Protein AF-A0A3Q8AU60-F1 (afdb_monomer)

Secondary structure (DSSP, 8-state):
-HHHHHHHHHHHHHHHHHHHHHHHHHHTS-HHHHHHHHHHHHHHHHHHHHHHHH-HHHHHS--SS-SS--S-TTS--TTSSSHHHHHHHHHHHHHHHHHHTT--HHHHHHHHHHHHHHTT-HHHHHHHHHHHHHHHHHHS-HHHHHHHHHHHHHHHHHHIIIIIHHHHHHHHHH--HHHHHHHHHHHHHHHHHH-TT--TTTSSHHHHHTTT--

Radius of gyration: 20.46 Å; Cα contacts (8 Å, |Δi|>4): 135; chains: 1; bounding box: 46×47×52 Å

Foldseek 3Di:
DVVVLVVQLVVVVVVVVVVVVVVVVVVPDDPVVVLVVLVVLLVLLVVQQVCCVPPLCQVQPPDPLHNHHHPDSVARQGSHPDLLVSLQSNLVSLVSVCVSVVPDPVVSLVVNLVVSVVRVNPNSNVVVVVVVLVVCLVVDDPVSVVVSVVVVVVVVVCCCPPPVVVVVVVCVVPVDPVVVVVLCVVQVVVQCVVPVVGPHSRSCVCSNVVVVVD

Sequence (214 aa):
DPIFILDRGSRYFLLYVFYFLALYYSLRQNIKDIRAGAALIIIVVIFSVLLNYLDPAIINNKSIIQYNDFISPERLRGFSLEASVFGYQIVCSILLLAVLLNWSTFFLVTVTIVIAILTTSKGAALSFLVCICFYFSLKGKLMFRVLLSLCSIVISYIIFKYYFLDALASDIDTYSSVATRGTMFIVGLKIFLFNPLGVGFFGYLPSIYDFTSG

Mean predicted aligned error: 12.69 Å

Organism: Klebsiella pneumoniae (NCBI:txid573)

Solvent-accessible surface area (backbone atoms only — not comparable to full-atom values): 11921 Å² total; per-residue (Å²): 109,73,68,60,43,50,56,54,19,51,54,50,44,58,62,52,50,57,55,52,51,54,51,57,52,56,74,71,49,52,73,67,56,52,52,50,50,52,51,52,52,36,51,54,52,52,50,29,52,49,42,48,72,76,44,43,63,72,56,34,31,61,39,100,88,26,92,58,65,53,95,58,76,90,52,55,24,45,90,45,97,39,34,54,60,30,33,41,52,51,50,53,34,52,54,50,49,33,64,76,68,66,53,52,71,69,59,49,52,52,55,47,51,55,50,31,57,75,37,69,20,66,64,35,40,50,54,49,52,53,50,52,53,50,54,51,39,73,75,41,57,71,68,54,36,53,50,52,52,53,50,49,52,53,50,48,49,50,46,42,64,73,50,45,48,58,49,53,59,53,32,78,77,62,76,46,77,62,56,60,55,49,51,51,49,53,52,49,51,52,44,45,72,79,34,76,88,58,60,73,64,45,61,59,49,60,70,58,49,64,69,68,78,110

Structure (mmCIF, N/CA/C/O backbone):
data_AF-A0A3Q8AU60-F1
#
_entry.id   AF-A0A3Q8AU60-F1
#
loop_
_atom_site.group_PDB
_atom_site.id
_atom_site.type_symbol
_atom_site.label_atom_id
_atom_site.label_alt_id
_atom_site.label_comp_id
_atom_site.label_asym_id
_atom_site.label_entity_id
_atom_site.label_seq_id
_atom_site.pdbx_PDB_ins_code
_atom_site.Cartn_x
_atom_site.Cartn_y
_atom_site.Cartn_z
_atom_site.occupancy
_atom_site.B_iso_or_equiv
_atom_site.auth_seq_id
_atom_site.auth_comp_id
_atom_site.auth_asym_id
_atom_site.auth_atom_id
_atom_site.pdbx_PDB_model_num
ATOM 1 N N . ASP A 1 1 ? -4.857 10.604 -31.506 1.00 72.31 1 ASP A N 1
ATOM 2 C CA . ASP A 1 1 ? -6.011 10.080 -32.264 1.00 72.31 1 ASP A CA 1
ATOM 3 C C . ASP A 1 1 ? -7.208 9.826 -31.339 1.00 72.31 1 ASP A C 1
ATOM 5 O O . ASP A 1 1 ? -7.054 9.065 -30.384 1.00 72.31 1 ASP A O 1
ATOM 9 N N . PRO A 1 2 ? -8.381 10.455 -31.541 1.00 74.00 2 PRO A N 1
ATOM 10 C CA . PRO A 1 2 ? -9.533 10.324 -30.636 1.00 74.00 2 PRO A CA 1
ATOM 11 C C . PRO A 1 2 ? -10.107 8.899 -30.569 1.00 74.00 2 PRO A C 1
ATOM 13 O O . PRO A 1 2 ? -10.536 8.465 -29.502 1.00 74.00 2 PRO A O 1
ATOM 16 N N . ILE A 1 3 ? -10.046 8.140 -31.669 1.00 80.44 3 ILE A N 1
ATOM 17 C CA . ILE A 1 3 ? -10.496 6.736 -31.724 1.00 80.44 3 ILE A CA 1
ATOM 18 C C . ILE A 1 3 ? -9.608 5.841 -30.846 1.00 80.44 3 ILE A C 1
ATOM 20 O O . ILE A 1 3 ? -10.109 5.007 -30.095 1.00 80.44 3 ILE A O 1
ATOM 24 N N . PHE A 1 4 ? -8.291 6.062 -30.877 1.00 77.81 4 PHE A N 1
ATOM 25 C CA . PHE A 1 4 ? -7.328 5.339 -30.043 1.00 77.81 4 PHE A CA 1
ATOM 26 C C . PHE A 1 4 ? -7.552 5.592 -28.545 1.00 77.81 4 PHE A C 1
ATOM 28 O O . PHE A 1 4 ? -7.540 4.658 -27.741 1.00 77.81 4 PHE A O 1
ATOM 35 N N . ILE A 1 5 ? -7.798 6.851 -28.167 1.00 75.44 5 ILE A N 1
ATOM 36 C CA . ILE A 1 5 ? -8.061 7.232 -26.772 1.00 75.44 5 ILE A CA 1
ATOM 37 C C . ILE A 1 5 ? -9.358 6.579 -26.277 1.00 75.44 5 ILE A C 1
ATOM 39 O O . ILE A 1 5 ? -9.394 6.060 -25.161 1.00 75.44 5 ILE A O 1
ATOM 43 N N . LEU A 1 6 ? -10.403 6.555 -27.112 1.00 79.62 6 LEU A N 1
ATOM 44 C CA . LEU A 1 6 ? -11.687 5.940 -26.779 1.00 79.62 6 LEU A CA 1
ATOM 45 C C . LEU A 1 6 ? -11.572 4.414 -26.589 1.00 79.62 6 LEU A C 1
ATOM 47 O O . LEU A 1 6 ? -12.070 3.880 -25.595 1.00 79.62 6 LEU A O 1
ATOM 51 N N . ASP A 1 7 ? -10.879 3.709 -27.489 1.00 80.75 7 ASP A N 1
ATOM 52 C CA . ASP A 1 7 ? -10.653 2.259 -27.371 1.00 80.75 7 ASP A CA 1
ATOM 53 C C . ASP A 1 7 ? -9.852 1.913 -26.105 1.00 80.75 7 ASP A C 1
ATOM 55 O O . ASP A 1 7 ? -10.264 1.075 -25.303 1.00 80.75 7 ASP A O 1
ATOM 59 N N . ARG A 1 8 ? -8.734 2.601 -25.851 1.00 77.31 8 ARG A N 1
ATOM 60 C CA . ARG A 1 8 ? -7.910 2.307 -24.671 1.00 77.31 8 ARG A CA 1
ATOM 61 C C . ARG A 1 8 ? -8.597 2.686 -23.363 1.00 77.31 8 ARG A C 1
ATOM 63 O O . ARG A 1 8 ? -8.578 1.898 -22.418 1.00 77.31 8 ARG A O 1
ATOM 70 N N . GLY A 1 9 ? -9.229 3.855 -23.299 1.00 76.69 9 GLY A N 1
ATOM 71 C CA . GLY A 1 9 ? -9.885 4.308 -22.077 1.00 76.69 9 GLY A CA 1
ATOM 72 C C . GLY A 1 9 ? -11.130 3.487 -21.735 1.00 76.69 9 GLY A C 1
ATOM 73 O O . GLY A 1 9 ? -11.369 3.226 -20.558 1.00 76.69 9 GLY A O 1
ATOM 74 N N . SER A 1 10 ? -11.868 2.984 -22.734 1.00 80.81 10 SER A N 1
ATOM 75 C CA . SER A 1 10 ? -13.002 2.076 -22.499 1.00 80.81 10 SER A CA 1
ATOM 76 C C . SER A 1 10 ? -12.558 0.712 -21.962 1.00 80.81 10 SER A C 1
ATOM 78 O O . SER A 1 10 ? -13.182 0.193 -21.036 1.00 80.81 10 SER A O 1
ATOM 80 N N . ARG A 1 11 ? -11.431 0.165 -22.441 1.00 80.44 11 ARG A N 1
ATOM 81 C CA . ARG A 1 11 ? -10.828 -1.056 -21.873 1.00 80.44 11 ARG A CA 1
ATOM 82 C C . ARG A 1 11 ? -10.395 -0.859 -20.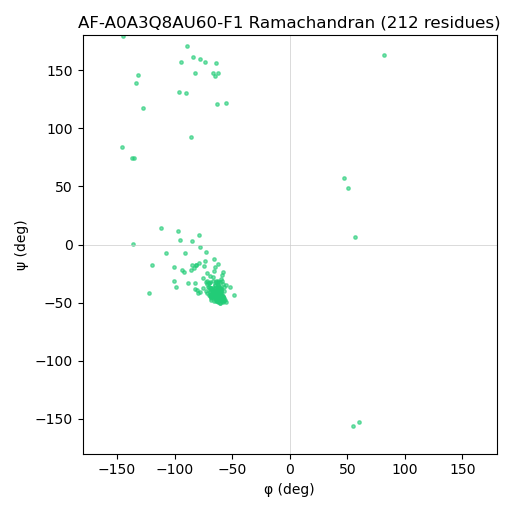420 1.00 80.44 11 ARG A C 1
ATOM 84 O O . ARG A 1 11 ? -10.676 -1.716 -19.585 1.00 80.44 11 ARG A O 1
ATOM 91 N N . TYR A 1 12 ? -9.757 0.268 -20.097 1.00 76.12 12 TYR A N 1
ATOM 92 C CA . TYR A 1 12 ? -9.392 0.575 -18.710 1.00 76.12 12 TYR A CA 1
ATOM 93 C C . TYR A 1 12 ? -10.616 0.773 -17.818 1.00 76.12 12 TYR A C 1
ATOM 95 O O . TYR A 1 12 ? -10.638 0.250 -16.707 1.00 76.12 12 TYR A O 1
ATOM 103 N N . PHE A 1 13 ? -11.648 1.460 -18.310 1.00 78.50 13 PHE A N 1
ATOM 104 C CA . PHE A 1 13 ? -12.913 1.600 -17.597 1.00 78.50 13 PHE A CA 1
ATOM 105 C C . PHE A 1 13 ? -13.542 0.234 -17.303 1.00 78.50 13 PHE A C 1
ATOM 107 O O . PHE A 1 13 ? -13.883 -0.033 -16.155 1.00 78.50 13 PHE A O 1
ATOM 114 N N . LEU A 1 14 ? -13.627 -0.659 -18.295 1.00 81.12 14 LEU A N 1
ATOM 115 C CA . LEU A 1 14 ? -14.156 -2.015 -18.114 1.00 81.12 14 LEU A CA 1
ATOM 116 C C . LEU A 1 14 ? -13.382 -2.799 -17.050 1.00 81.12 14 LEU A C 1
ATOM 118 O O . LEU A 1 14 ? -13.997 -3.410 -16.179 1.00 81.12 14 LEU A O 1
ATOM 122 N N . LEU A 1 15 ? -12.047 -2.735 -17.067 1.00 77.50 15 LEU A N 1
ATOM 123 C CA . LEU A 1 15 ? -11.216 -3.346 -16.025 1.00 77.50 15 LEU A CA 1
ATOM 124 C C . LEU A 1 15 ? -11.499 -2.743 -14.642 1.00 77.50 15 LEU A C 1
ATOM 126 O O . LEU A 1 15 ? -11.550 -3.469 -13.650 1.00 77.50 15 LEU A O 1
ATOM 130 N N . TYR A 1 16 ? -11.733 -1.431 -14.571 1.00 72.94 16 TYR A N 1
ATOM 131 C CA . TYR A 1 16 ? -12.043 -0.749 -13.318 1.00 72.94 16 TYR A CA 1
ATOM 132 C C . TYR A 1 16 ? -13.451 -1.036 -12.780 1.00 72.94 16 TYR A C 1
ATOM 134 O O . TYR A 1 16 ? -13.639 -1.100 -11.564 1.00 72.94 16 TYR A O 1
ATOM 142 N N . VAL A 1 17 ? -14.435 -1.265 -13.655 1.00 79.06 17 VAL A N 1
ATOM 143 C CA . VAL A 1 17 ? -15.813 -1.627 -13.277 1.00 79.06 17 VAL A CA 1
ATOM 144 C C . VAL A 1 17 ? -15.851 -2.901 -12.429 1.00 79.06 17 VAL A C 1
ATOM 146 O O . VAL A 1 17 ? -16.635 -2.980 -11.482 1.00 79.06 17 VAL A O 1
ATOM 149 N N . PHE A 1 18 ? -14.955 -3.861 -12.673 1.00 75.88 18 PHE A N 1
ATOM 150 C CA . PHE A 1 18 ? -14.867 -5.068 -11.846 1.00 75.88 18 PHE A CA 1
ATOM 151 C C . PHE A 1 18 ? -14.507 -4.776 -10.381 1.00 75.88 18 PHE A C 1
ATOM 153 O O . PHE A 1 18 ? -15.006 -5.460 -9.486 1.00 75.88 18 PHE A O 1
ATOM 160 N N . TYR A 1 19 ? -13.731 -3.724 -10.096 1.00 76.00 19 TYR A N 1
ATOM 161 C CA . TYR A 1 19 ? -13.461 -3.315 -8.712 1.00 76.00 19 TYR A CA 1
ATOM 162 C C . TYR A 1 19 ? -14.701 -2.725 -8.029 1.00 76.00 19 TYR A C 1
ATOM 164 O O . TYR A 1 19 ? -14.912 -2.949 -6.835 1.00 76.00 19 TYR A O 1
ATOM 172 N N . PHE A 1 20 ? -15.571 -2.031 -8.772 1.00 76.38 20 PHE A N 1
ATOM 173 C CA . PHE A 1 20 ? -16.848 -1.554 -8.230 1.00 76.38 20 PHE A CA 1
ATOM 174 C C . PHE A 1 20 ? -17.792 -2.705 -7.879 1.00 76.38 20 PHE A C 1
ATOM 176 O O . PHE A 1 20 ? -18.534 -2.601 -6.904 1.00 76.38 20 PHE A O 1
ATOM 183 N N . LEU A 1 21 ? -17.728 -3.824 -8.606 1.00 78.69 21 LEU A N 1
ATOM 184 C CA . LEU A 1 21 ? -18.497 -5.023 -8.276 1.00 78.69 21 LEU A CA 1
ATOM 185 C C . LEU A 1 21 ? -18.053 -5.629 -6.935 1.00 78.69 21 LEU A C 1
ATOM 187 O O . LEU A 1 21 ? -18.898 -6.002 -6.121 1.00 78.69 21 LEU A O 1
ATOM 191 N N . ALA A 1 22 ? -16.745 -5.652 -6.663 1.00 75.81 22 ALA A N 1
ATOM 192 C CA . ALA A 1 22 ? -16.213 -6.083 -5.369 1.00 75.81 22 ALA A CA 1
ATOM 193 C C . ALA A 1 22 ? -16.659 -5.160 -4.218 1.00 75.81 22 ALA A C 1
ATOM 195 O O . ALA A 1 22 ? -17.045 -5.644 -3.150 1.00 75.81 22 ALA A O 1
ATOM 196 N N . LEU A 1 23 ? -16.672 -3.839 -4.439 1.00 77.50 23 LEU A N 1
ATOM 197 C CA . LEU A 1 23 ? -17.205 -2.868 -3.473 1.00 77.50 23 LEU A CA 1
ATOM 198 C C . LEU A 1 23 ? -18.703 -3.070 -3.228 1.00 77.50 23 LEU A C 1
ATOM 200 O O . LEU A 1 23 ? -19.137 -3.148 -2.081 1.00 77.50 23 LEU A O 1
ATOM 204 N N . TYR A 1 24 ? -19.489 -3.205 -4.295 1.00 81.75 24 TYR A N 1
ATOM 205 C CA . TYR A 1 24 ? -20.927 -3.438 -4.214 1.00 81.75 24 TYR A CA 1
ATOM 206 C C . TYR A 1 24 ? -21.264 -4.723 -3.455 1.00 81.75 24 TYR A C 1
ATOM 208 O O . TYR A 1 24 ? -22.148 -4.728 -2.597 1.00 81.75 24 TYR A O 1
ATOM 216 N N . TYR A 1 25 ? -20.534 -5.805 -3.736 1.00 81.50 25 TYR A N 1
ATOM 217 C CA . TYR A 1 25 ? -20.697 -7.064 -3.022 1.00 81.50 25 TYR A CA 1
ATOM 218 C C . TYR A 1 25 ? -20.351 -6.900 -1.540 1.00 81.50 25 TYR A C 1
ATOM 220 O O . TYR A 1 25 ? -21.126 -7.326 -0.690 1.00 81.50 25 TYR A O 1
ATOM 228 N N . SER A 1 26 ? -19.253 -6.203 -1.229 1.00 77.50 26 SER A N 1
ATOM 229 C CA . SER A 1 26 ? -18.816 -5.936 0.149 1.00 77.50 26 SER A CA 1
ATOM 230 C C . SER A 1 26 ? -19.832 -5.113 0.950 1.00 77.50 26 SER A C 1
ATOM 232 O O . SER A 1 26 ? -20.025 -5.380 2.131 1.00 77.50 26 SER A O 1
ATOM 234 N N . LEU A 1 27 ? -20.531 -4.161 0.317 1.00 82.00 27 LEU A N 1
ATOM 235 C CA . LEU A 1 27 ? -21.597 -3.370 0.954 1.00 82.00 27 LEU A CA 1
ATOM 236 C C . LEU A 1 27 ? -22.827 -4.204 1.345 1.00 82.00 27 LEU A C 1
ATOM 238 O O . LEU A 1 27 ? -23.588 -3.795 2.217 1.00 82.00 27 LEU A O 1
ATOM 242 N N . ARG A 1 28 ? -23.035 -5.356 0.700 1.00 85.38 28 ARG A N 1
ATOM 243 C CA . ARG A 1 28 ? -24.145 -6.277 0.991 1.00 85.38 28 ARG A CA 1
ATOM 244 C C . ARG A 1 28 ? -23.793 -7.347 2.025 1.00 85.38 28 ARG A C 1
ATOM 246 O O . ARG A 1 28 ? -24.676 -8.102 2.422 1.00 85.38 28 ARG A O 1
ATOM 253 N N . GLN A 1 29 ? -22.528 -7.439 2.433 1.00 83.62 29 GLN A N 1
ATOM 254 C CA . GLN A 1 29 ? -22.069 -8.449 3.383 1.00 83.62 29 GLN A CA 1
ATOM 255 C C . GLN A 1 29 ? -22.345 -8.038 4.827 1.00 83.62 29 GLN A C 1
ATOM 257 O O . GLN A 1 29 ? -22.257 -6.865 5.193 1.00 83.62 29 GLN A O 1
ATOM 262 N N . ASN A 1 30 ? -22.612 -9.027 5.681 1.00 87.31 30 ASN A N 1
ATOM 263 C CA . ASN A 1 30 ? -22.695 -8.773 7.111 1.00 87.31 30 ASN A CA 1
ATOM 264 C C . ASN A 1 30 ? -21.297 -8.538 7.690 1.00 87.31 30 ASN A C 1
ATOM 266 O O . ASN A 1 30 ? -20.293 -9.054 7.201 1.00 87.31 30 ASN A O 1
ATOM 270 N N . ILE A 1 31 ? -21.231 -7.846 8.828 1.00 82.25 31 ILE A N 1
ATOM 271 C CA . ILE A 1 31 ? -19.970 -7.590 9.545 1.00 82.25 31 ILE A CA 1
ATOM 272 C C . ILE A 1 31 ? -19.224 -8.898 9.861 1.00 82.25 31 ILE A C 1
ATOM 274 O O . ILE A 1 31 ? -17.996 -8.925 9.827 1.00 82.25 31 ILE A O 1
ATOM 278 N N . LYS A 1 32 ? -19.943 -9.992 10.147 1.00 86.38 32 LYS A N 1
ATOM 279 C CA . LYS A 1 32 ? -19.341 -11.314 10.389 1.00 86.38 32 LYS A CA 1
ATOM 280 C C . LYS A 1 32 ? -18.608 -11.843 9.151 1.00 86.38 32 LYS A C 1
ATOM 282 O O . LYS A 1 32 ? -17.466 -12.276 9.276 1.00 86.38 32 LYS A O 1
ATOM 287 N N . ASP A 1 33 ? -19.227 -11.733 7.981 1.00 86.12 33 ASP A N 1
ATOM 288 C CA . ASP A 1 33 ? -18.674 -12.212 6.711 1.00 86.12 33 ASP A CA 1
ATOM 289 C C . ASP A 1 33 ? -17.473 -11.358 6.285 1.00 86.12 33 ASP A C 1
ATOM 291 O O . ASP A 1 33 ? -16.441 -11.888 5.876 1.00 86.12 33 ASP A O 1
ATOM 295 N N . ILE A 1 34 ? -17.546 -10.038 6.498 1.00 82.75 34 ILE A N 1
ATOM 296 C CA . ILE A 1 34 ? -16.420 -9.115 6.278 1.00 82.75 34 ILE A CA 1
ATOM 297 C C . ILE A 1 34 ? -15.230 -9.486 7.173 1.00 82.75 34 ILE A C 1
ATOM 299 O O . ILE A 1 34 ? -14.091 -9.518 6.705 1.00 82.75 34 ILE A O 1
ATOM 303 N N . ARG A 1 35 ? -15.469 -9.799 8.456 1.00 84.50 35 ARG A N 1
ATOM 304 C CA . ARG A 1 35 ? -14.406 -10.230 9.381 1.00 84.50 35 ARG A CA 1
ATOM 305 C C . ARG A 1 35 ? -13.779 -11.558 8.957 1.00 84.50 35 ARG A C 1
ATOM 307 O O . ARG A 1 35 ? -12.558 -11.682 9.009 1.00 84.50 35 ARG A O 1
ATOM 314 N N . ALA A 1 36 ? -14.589 -12.521 8.519 1.00 86.56 36 ALA A N 1
ATOM 315 C CA . ALA A 1 36 ? -14.100 -13.801 8.010 1.00 86.56 36 ALA A CA 1
ATOM 316 C C . ALA A 1 36 ? -13.261 -13.620 6.733 1.00 86.56 36 ALA A C 1
ATOM 318 O O . ALA A 1 36 ? -12.169 -14.176 6.631 1.00 86.56 36 ALA A O 1
ATOM 319 N N . GLY A 1 37 ? -13.719 -12.779 5.801 1.00 86.25 37 GLY A N 1
ATOM 320 C CA . GLY A 1 37 ? -12.970 -12.429 4.594 1.00 86.25 37 GLY A CA 1
ATOM 321 C C . GLY A 1 37 ? -11.640 -11.740 4.907 1.00 86.25 37 GLY A C 1
ATOM 322 O O . GLY A 1 37 ? -10.605 -12.124 4.366 1.00 86.25 37 GLY A O 1
ATOM 323 N N . ALA A 1 38 ? -11.634 -10.782 5.838 1.00 85.69 38 ALA A N 1
ATOM 324 C CA . ALA A 1 38 ? -10.409 -10.129 6.295 1.00 85.69 38 ALA A CA 1
ATOM 325 C C . ALA A 1 38 ? -9.421 -11.128 6.925 1.00 85.69 38 ALA A C 1
ATOM 327 O O . ALA A 1 38 ? -8.229 -11.075 6.624 1.00 85.69 38 ALA A O 1
ATOM 328 N N . ALA A 1 39 ? -9.904 -12.075 7.737 1.00 86.94 39 ALA A N 1
ATOM 329 C CA . ALA A 1 39 ? -9.069 -13.136 8.300 1.00 86.94 39 ALA A CA 1
ATOM 330 C C . ALA A 1 39 ? -8.465 -14.039 7.210 1.00 86.94 39 ALA A C 1
ATOM 332 O O . ALA A 1 39 ? -7.277 -14.351 7.266 1.00 86.94 39 ALA A O 1
ATOM 333 N N . LEU A 1 40 ? -9.246 -14.402 6.187 1.00 89.06 40 LEU A N 1
ATOM 334 C CA . LEU A 1 40 ? -8.773 -15.197 5.050 1.00 89.06 40 LEU A CA 1
ATOM 335 C C . LEU A 1 40 ? -7.662 -14.463 4.286 1.00 89.06 40 LEU A C 1
ATOM 337 O O . LEU A 1 40 ? -6.611 -15.047 4.027 1.00 89.06 40 LEU A O 1
ATOM 341 N N . ILE A 1 41 ? -7.847 -13.169 3.998 1.00 88.75 41 ILE A N 1
ATOM 342 C CA . ILE A 1 41 ? -6.823 -12.333 3.349 1.00 88.75 41 ILE A CA 1
ATOM 343 C C . ILE A 1 41 ? -5.524 -12.349 4.161 1.00 88.75 41 ILE A C 1
ATOM 345 O O . ILE A 1 41 ? -4.455 -12.590 3.604 1.00 88.75 41 ILE A O 1
ATOM 349 N N . ILE A 1 42 ? -5.612 -12.148 5.479 1.00 88.25 42 ILE A N 1
ATOM 350 C CA . ILE A 1 42 ? -4.444 -12.157 6.368 1.00 88.25 42 ILE A CA 1
ATOM 351 C C . ILE A 1 42 ? -3.728 -13.512 6.320 1.00 88.25 42 ILE A C 1
ATOM 353 O O . ILE A 1 42 ? -2.504 -13.545 6.207 1.00 88.25 42 ILE A O 1
ATOM 357 N N . ILE A 1 43 ? -4.471 -14.623 6.352 1.00 89.62 43 ILE A N 1
ATOM 358 C CA . ILE A 1 43 ? -3.904 -15.976 6.254 1.00 89.62 43 ILE A CA 1
ATOM 359 C C . ILE A 1 43 ? -3.155 -16.152 4.932 1.00 89.62 43 ILE A C 1
ATOM 361 O O . ILE A 1 43 ? -2.019 -16.621 4.938 1.00 89.62 43 ILE A O 1
ATOM 365 N N . VAL A 1 44 ? -3.752 -15.742 3.809 1.00 89.81 44 VAL A N 1
ATOM 366 C CA . VAL A 1 44 ? -3.124 -15.853 2.482 1.00 89.81 44 VAL A CA 1
ATOM 367 C C . VAL A 1 44 ? -1.850 -15.015 2.404 1.00 89.81 44 VAL A C 1
ATOM 369 O O . VAL A 1 44 ? -0.841 -15.490 1.886 1.00 89.81 44 VAL A O 1
ATOM 372 N N . VAL A 1 45 ? -1.857 -13.796 2.947 1.00 88.19 45 VAL A N 1
ATOM 373 C CA . VAL A 1 45 ? -0.669 -12.932 2.949 1.00 88.19 45 VAL A CA 1
ATOM 374 C C . VAL A 1 45 ? 0.433 -13.500 3.842 1.00 88.19 45 VAL A C 1
ATOM 376 O O . VAL A 1 45 ? 1.580 -13.564 3.406 1.00 88.19 45 VAL A O 1
ATOM 379 N N . ILE A 1 46 ? 0.111 -13.977 5.048 1.00 85.75 46 ILE A N 1
ATOM 380 C CA . ILE A 1 46 ? 1.094 -14.623 5.934 1.00 85.75 46 ILE A CA 1
ATOM 381 C C . ILE A 1 46 ? 1.669 -15.877 5.273 1.00 85.75 46 ILE A C 1
ATOM 383 O O . ILE A 1 46 ? 2.885 -16.055 5.256 1.00 85.75 46 ILE A O 1
ATOM 387 N N . PHE A 1 47 ? 0.821 -16.713 4.676 1.00 88.44 47 PHE A N 1
ATOM 388 C CA . PHE A 1 47 ? 1.252 -17.897 3.938 1.00 88.44 47 PHE A CA 1
ATOM 389 C C . PHE A 1 47 ? 2.179 -17.534 2.771 1.00 88.44 47 PHE A C 1
ATOM 391 O O . PHE A 1 47 ? 3.231 -18.143 2.596 1.00 88.44 47 PHE A O 1
ATOM 398 N N . SER A 1 48 ? 1.840 -16.481 2.027 1.00 86.50 48 SER A N 1
ATOM 399 C CA . SER A 1 48 ? 2.665 -15.955 0.941 1.00 86.50 48 SER A CA 1
ATOM 400 C C . SER A 1 48 ? 4.027 -15.441 1.429 1.00 86.50 48 SER A C 1
ATOM 402 O O . SER A 1 48 ? 5.023 -15.596 0.720 1.00 86.50 48 SER A O 1
ATOM 404 N N . VAL A 1 49 ? 4.094 -14.817 2.610 1.00 84.38 49 VAL A N 1
ATOM 405 C CA . VAL A 1 49 ? 5.361 -14.390 3.229 1.00 84.38 49 VAL A CA 1
ATOM 406 C C . VAL A 1 49 ? 6.182 -15.608 3.654 1.00 84.38 49 VAL A C 1
ATOM 408 O O . VAL A 1 49 ? 7.359 -15.686 3.314 1.00 84.38 49 VAL A O 1
ATOM 411 N N . LEU A 1 50 ? 5.566 -16.576 4.339 1.00 84.50 50 LEU A N 1
ATOM 412 C CA . LEU A 1 50 ? 6.236 -17.799 4.789 1.00 84.50 50 LEU A CA 1
ATOM 413 C C . LEU A 1 50 ? 6.820 -18.590 3.619 1.00 84.50 50 LEU A C 1
ATOM 415 O O . LEU A 1 50 ? 7.982 -18.977 3.679 1.00 84.50 50 LEU A O 1
ATOM 419 N N . LEU A 1 51 ? 6.062 -18.772 2.535 1.00 84.12 51 LEU A N 1
ATOM 420 C CA . LEU A 1 51 ? 6.563 -19.452 1.341 1.00 84.12 51 LEU A CA 1
ATOM 421 C C . LEU A 1 51 ? 7.745 -18.721 0.697 1.00 84.12 51 LEU A C 1
ATOM 423 O O . LEU A 1 51 ? 8.684 -19.388 0.282 1.00 84.12 51 LEU A O 1
ATOM 427 N N . ASN A 1 52 ? 7.753 -17.380 0.658 1.00 81.88 52 ASN A N 1
ATOM 428 C CA . ASN A 1 52 ? 8.918 -16.647 0.134 1.00 81.88 52 ASN A CA 1
ATOM 429 C C . ASN A 1 52 ? 10.182 -16.909 0.949 1.00 81.88 52 ASN A C 1
ATOM 431 O O . ASN A 1 52 ? 11.264 -16.910 0.377 1.00 81.88 52 ASN A O 1
ATOM 435 N N . TYR A 1 53 ? 10.057 -17.075 2.268 1.00 80.38 53 TYR A N 1
ATOM 436 C CA . TYR A 1 53 ? 11.205 -17.318 3.139 1.00 80.38 53 TYR A CA 1
ATOM 437 C C . TYR A 1 53 ? 11.644 -18.785 3.155 1.00 80.38 53 TYR A C 1
ATOM 439 O O . TYR A 1 53 ? 12.840 -19.051 3.221 1.00 80.38 53 TYR A O 1
ATOM 447 N N . LEU A 1 54 ? 10.696 -19.725 3.127 1.00 83.00 54 LEU A N 1
ATOM 448 C CA . LEU A 1 54 ? 10.973 -21.160 3.234 1.00 83.00 54 LEU A CA 1
ATOM 449 C C . LEU A 1 54 ? 11.444 -21.767 1.912 1.00 83.00 54 LEU A C 1
ATOM 451 O O . LEU A 1 54 ? 12.361 -22.582 1.918 1.00 83.00 54 LEU A O 1
ATOM 455 N N . ASP A 1 55 ? 10.825 -21.378 0.797 1.00 79.56 55 ASP A N 1
ATOM 456 C CA . ASP A 1 55 ? 11.199 -21.858 -0.530 1.00 79.56 55 ASP A CA 1
ATOM 457 C C . ASP A 1 55 ? 11.004 -20.754 -1.587 1.00 79.56 55 ASP A C 1
ATOM 459 O O . ASP A 1 55 ? 9.980 -20.694 -2.283 1.00 79.56 55 ASP A O 1
ATOM 463 N N . PRO A 1 56 ? 12.002 -19.860 -1.732 1.00 77.50 56 PRO A N 1
ATOM 464 C CA . PRO A 1 56 ? 11.963 -18.790 -2.720 1.00 77.50 56 PRO A CA 1
ATOM 465 C C . PRO A 1 56 ? 11.811 -19.300 -4.160 1.00 77.50 56 PRO A C 1
ATOM 467 O O . PRO A 1 56 ? 11.340 -18.552 -5.015 1.00 77.50 56 PRO A O 1
ATOM 470 N N . ALA A 1 57 ? 12.195 -20.549 -4.456 1.00 74.56 57 ALA A N 1
ATOM 471 C CA . ALA A 1 57 ? 12.180 -21.088 -5.813 1.00 74.56 57 ALA A CA 1
ATOM 472 C C . ALA A 1 57 ? 10.752 -21.301 -6.337 1.00 74.56 57 ALA A C 1
ATOM 474 O O . ALA A 1 57 ? 10.502 -21.073 -7.518 1.00 74.56 57 ALA A O 1
ATOM 475 N N . ILE A 1 58 ? 9.793 -21.647 -5.469 1.00 75.62 58 ILE A N 1
ATOM 476 C CA . ILE A 1 58 ? 8.373 -21.808 -5.847 1.00 75.62 58 ILE A CA 1
ATOM 477 C C . ILE A 1 58 ? 7.770 -20.489 -6.361 1.00 75.62 58 ILE A C 1
ATOM 479 O O . ILE A 1 58 ? 6.874 -20.490 -7.211 1.00 75.62 58 ILE A O 1
ATOM 483 N N . ILE A 1 59 ? 8.253 -19.365 -5.828 1.00 75.75 59 ILE A N 1
ATOM 484 C CA . ILE A 1 59 ? 7.706 -18.030 -6.086 1.00 75.75 59 ILE A CA 1
ATOM 485 C C . ILE A 1 59 ? 8.508 -17.275 -7.145 1.00 75.75 59 ILE A C 1
ATOM 487 O O . ILE A 1 59 ? 7.928 -16.542 -7.944 1.00 75.75 59 ILE A O 1
ATOM 491 N N . ASN A 1 60 ? 9.828 -17.434 -7.160 1.00 72.81 60 ASN A N 1
ATOM 492 C CA . ASN A 1 60 ? 10.693 -16.706 -8.083 1.00 72.81 60 ASN A CA 1
ATOM 493 C C . ASN A 1 60 ? 10.829 -17.392 -9.445 1.00 72.81 60 ASN A C 1
ATOM 495 O O . ASN A 1 60 ? 11.129 -16.701 -10.420 1.00 72.81 60 ASN A O 1
ATOM 499 N N . ASN A 1 61 ? 10.573 -18.701 -9.527 1.00 71.94 61 ASN A N 1
ATOM 500 C CA . ASN A 1 61 ? 10.584 -19.431 -10.788 1.00 71.94 61 ASN A CA 1
ATOM 501 C C . ASN A 1 61 ? 9.182 -19.521 -11.388 1.00 71.94 61 ASN A C 1
ATOM 503 O O . ASN A 1 61 ? 8.163 -19.487 -10.690 1.00 71.94 61 ASN A O 1
ATOM 507 N N . LYS A 1 62 ? 9.144 -19.715 -12.703 1.00 72.19 62 LYS A N 1
ATOM 508 C CA . LYS A 1 62 ? 7.930 -20.011 -13.446 1.00 72.19 62 LYS A CA 1
ATOM 509 C C . LYS A 1 62 ? 7.239 -21.241 -12.859 1.00 72.19 62 LYS A C 1
ATOM 511 O O . LYS A 1 62 ? 7.799 -22.333 -12.793 1.00 72.19 62 LYS A O 1
ATOM 516 N N . SER A 1 63 ? 5.996 -21.056 -12.448 1.00 68.81 63 SER A N 1
ATOM 517 C CA . SER A 1 63 ? 5.173 -22.075 -11.805 1.00 68.81 63 SER A CA 1
ATOM 518 C C . SER A 1 63 ? 3.713 -21.907 -12.223 1.00 68.81 63 SER A C 1
ATOM 520 O O . SER A 1 63 ? 3.361 -20.997 -12.972 1.00 68.81 63 SER A O 1
ATOM 522 N N . ILE A 1 64 ? 2.824 -22.768 -11.723 1.00 70.25 64 ILE A N 1
ATOM 523 C CA . ILE A 1 64 ? 1.370 -22.608 -11.920 1.00 70.25 64 ILE A CA 1
ATOM 524 C C . ILE A 1 64 ? 0.886 -21.258 -11.354 1.00 70.25 64 ILE A C 1
ATOM 526 O O . ILE A 1 64 ? -0.107 -20.705 -11.818 1.00 70.25 64 ILE A O 1
ATOM 530 N N . ILE A 1 65 ? 1.604 -20.716 -10.368 1.00 68.06 65 ILE A N 1
ATOM 531 C CA . ILE A 1 65 ? 1.270 -19.466 -9.683 1.00 68.06 65 ILE A CA 1
ATOM 532 C C . ILE A 1 65 ? 1.878 -18.257 -10.416 1.00 68.06 65 ILE A C 1
ATOM 534 O O . ILE A 1 65 ? 1.279 -17.184 -10.423 1.00 68.06 65 ILE A O 1
ATOM 538 N N . GLN A 1 66 ? 3.049 -18.412 -11.046 1.00 68.81 66 GLN A N 1
ATOM 539 C CA . GLN A 1 66 ? 3.803 -17.319 -11.672 1.00 68.81 66 GLN A CA 1
ATOM 540 C C . GLN A 1 66 ? 4.154 -17.652 -13.126 1.00 68.81 66 GLN A C 1
ATOM 542 O O . GLN A 1 66 ? 4.906 -18.580 -13.405 1.00 68.81 66 GLN A O 1
ATOM 547 N N . TYR A 1 67 ? 3.642 -16.864 -14.073 1.00 65.44 67 TYR A N 1
ATOM 548 C CA . TYR A 1 67 ? 3.844 -17.115 -15.507 1.00 65.44 67 TYR A CA 1
ATOM 549 C C . TYR A 1 67 ? 5.278 -16.824 -15.996 1.00 65.44 67 TYR A C 1
ATOM 551 O O . TYR A 1 67 ? 5.713 -17.410 -16.989 1.00 65.44 67 TYR A O 1
ATOM 559 N N . ASN A 1 68 ? 6.015 -15.952 -15.297 1.00 66.50 68 ASN A N 1
ATOM 560 C CA . ASN A 1 68 ? 7.360 -15.503 -15.665 1.00 66.50 68 ASN A CA 1
ATOM 561 C C . ASN A 1 68 ? 8.320 -15.577 -14.472 1.00 66.50 68 ASN A C 1
ATOM 563 O O . ASN A 1 68 ? 7.921 -15.262 -13.347 1.00 66.50 68 ASN A O 1
ATOM 567 N N . ASP A 1 69 ? 9.586 -15.886 -14.755 1.00 65.69 69 ASP A N 1
ATOM 568 C CA . ASP A 1 69 ? 10.675 -15.834 -13.778 1.00 65.69 69 ASP A CA 1
ATOM 569 C C . ASP A 1 69 ? 10.895 -14.407 -13.260 1.00 65.69 69 ASP A C 1
ATOM 571 O O . ASP A 1 69 ? 10.677 -13.414 -13.968 1.00 65.69 69 ASP A O 1
ATOM 575 N N . PHE A 1 70 ? 11.315 -14.290 -12.001 1.00 64.25 70 PHE A N 1
ATOM 576 C CA . PHE A 1 70 ? 11.512 -12.995 -11.367 1.00 64.25 70 PHE A CA 1
ATOM 577 C C . PHE A 1 70 ? 12.932 -12.454 -11.550 1.00 64.25 70 PHE A C 1
ATOM 579 O O . PHE A 1 70 ? 13.919 -13.107 -11.231 1.00 64.25 70 PHE A O 1
ATOM 586 N N . ILE A 1 71 ? 13.020 -11.198 -11.993 1.00 61.53 71 ILE A N 1
ATOM 587 C CA . ILE A 1 71 ? 14.279 -10.518 -12.337 1.00 61.53 71 ILE A CA 1
ATOM 588 C C . ILE A 1 71 ? 15.084 -10.108 -11.081 1.00 61.53 71 ILE A C 1
ATOM 590 O O . ILE A 1 71 ? 16.282 -9.864 -11.175 1.00 61.53 71 ILE A O 1
ATOM 594 N N . SER A 1 72 ? 14.465 -10.042 -9.891 1.00 61.47 72 SER A N 1
ATOM 595 C CA . SER A 1 72 ? 15.134 -9.615 -8.646 1.00 61.47 72 SER A CA 1
ATOM 596 C C . SER A 1 72 ? 14.809 -10.517 -7.438 1.00 61.47 72 SER A C 1
ATOM 598 O O . SER A 1 72 ? 14.054 -10.089 -6.561 1.00 61.47 72 SER A O 1
ATOM 600 N N . PRO A 1 73 ? 15.365 -11.740 -7.351 1.00 62.41 73 PRO A N 1
ATOM 601 C CA . PRO A 1 73 ? 14.973 -12.760 -6.366 1.00 62.41 73 PRO A CA 1
ATOM 602 C C . PRO A 1 73 ? 15.190 -12.370 -4.893 1.00 62.41 73 PRO A C 1
ATOM 604 O O . PRO A 1 73 ? 14.585 -12.975 -4.015 1.00 62.41 73 PRO A O 1
ATOM 607 N N . GLU A 1 74 ? 15.998 -11.343 -4.609 1.00 65.31 74 GLU A N 1
ATOM 608 C CA . GLU A 1 74 ? 16.231 -10.843 -3.243 1.00 65.31 74 GLU A CA 1
ATOM 609 C C . GLU A 1 74 ? 15.051 -10.055 -2.652 1.00 65.31 74 GLU A C 1
ATOM 611 O O . GLU A 1 74 ? 15.009 -9.800 -1.448 1.00 65.31 74 GLU A O 1
ATOM 616 N N . ARG A 1 75 ? 14.082 -9.638 -3.478 1.00 68.12 75 ARG A N 1
ATOM 617 C CA . ARG A 1 75 ? 12.905 -8.894 -3.011 1.00 68.12 75 ARG A CA 1
ATOM 618 C C . ARG A 1 75 ? 11.733 -9.833 -2.787 1.00 68.12 75 ARG A C 1
ATOM 620 O O . ARG A 1 75 ? 11.342 -10.567 -3.689 1.00 68.12 75 ARG A O 1
ATOM 627 N N . LEU A 1 76 ? 11.093 -9.712 -1.626 1.00 73.06 76 LEU A N 1
ATOM 628 C CA . LEU A 1 76 ? 9.851 -10.425 -1.343 1.00 73.06 76 LEU A CA 1
ATOM 629 C C . LEU A 1 76 ? 8.753 -9.960 -2.308 1.00 73.06 76 LEU A C 1
ATOM 631 O O . LEU A 1 76 ? 8.406 -8.776 -2.351 1.00 73.06 76 LEU A O 1
ATOM 635 N N . ARG A 1 77 ? 8.197 -10.899 -3.075 1.00 73.50 77 ARG A N 1
ATOM 636 C CA . ARG A 1 77 ? 7.159 -10.626 -4.082 1.00 73.50 77 ARG A CA 1
ATOM 637 C C . ARG A 1 77 ? 5.852 -11.371 -3.817 1.00 73.50 77 ARG A C 1
ATOM 639 O O . ARG A 1 77 ? 4.811 -10.956 -4.320 1.00 73.50 77 ARG A O 1
ATOM 646 N N . GLY A 1 78 ? 5.857 -12.417 -2.996 1.00 79.19 78 GLY A N 1
ATOM 647 C CA . GLY A 1 78 ? 4.620 -13.144 -2.721 1.00 79.19 78 GLY A CA 1
ATOM 648 C C . GLY A 1 78 ? 3.980 -13.748 -3.962 1.00 79.19 78 GLY A C 1
ATOM 649 O O . GLY A 1 78 ? 4.633 -14.000 -4.969 1.00 79.19 78 GLY A O 1
ATOM 650 N N . PHE A 1 79 ? 2.663 -13.906 -3.907 1.00 79.38 79 PHE A N 1
ATOM 651 C CA . PHE A 1 79 ? 1.846 -14.230 -5.079 1.00 79.38 79 PHE A CA 1
ATOM 652 C C . PHE A 1 79 ? 1.560 -13.015 -5.982 1.00 79.38 79 PHE A C 1
ATOM 654 O O . PHE A 1 79 ? 0.745 -13.100 -6.895 1.00 79.38 79 PHE A O 1
ATOM 661 N N . SER A 1 80 ? 2.195 -11.865 -5.732 1.00 76.31 80 SER A N 1
ATOM 662 C CA . SER A 1 80 ? 2.044 -10.667 -6.560 1.00 76.31 80 SER A CA 1
ATOM 663 C C . SER A 1 80 ? 2.978 -10.713 -7.770 1.00 76.31 80 SER A C 1
ATOM 665 O O . SER A 1 80 ? 3.983 -11.422 -7.779 1.00 76.31 80 SER A O 1
ATOM 667 N N . LEU A 1 81 ? 2.691 -9.908 -8.798 1.00 69.75 81 LEU A N 1
ATOM 668 C CA . LEU A 1 81 ? 3.620 -9.712 -9.909 1.00 69.75 81 LEU A CA 1
ATOM 669 C C . LEU A 1 81 ? 4.723 -8.682 -9.611 1.00 69.75 81 LEU A C 1
ATOM 671 O O . LEU A 1 81 ? 5.757 -8.684 -10.271 1.00 69.75 81 LEU A O 1
ATOM 675 N N . GLU A 1 82 ? 4.533 -7.846 -8.594 1.00 69.81 82 GLU A N 1
ATOM 676 C CA . GLU A 1 82 ? 5.483 -6.805 -8.206 1.00 69.81 82 GLU A CA 1
ATOM 677 C C . GLU A 1 82 ? 5.716 -6.800 -6.692 1.00 69.81 82 GLU A C 1
ATOM 679 O O . GLU A 1 82 ? 4.769 -6.893 -5.903 1.00 69.81 82 GLU A O 1
ATOM 684 N N . ALA A 1 83 ? 6.975 -6.611 -6.281 1.00 71.31 83 ALA A N 1
ATOM 685 C CA . ALA A 1 83 ? 7.367 -6.507 -4.871 1.00 71.31 83 ALA A CA 1
ATOM 686 C C . ALA A 1 83 ? 6.762 -5.273 -4.166 1.00 71.31 83 ALA A C 1
ATOM 688 O O . ALA A 1 83 ? 6.445 -5.312 -2.979 1.00 71.31 83 ALA A O 1
ATOM 689 N N . SER A 1 84 ? 6.544 -4.176 -4.897 1.00 70.38 84 SER A N 1
ATOM 690 C CA . SER A 1 84 ? 5.843 -2.973 -4.415 1.00 70.38 84 SER A CA 1
ATOM 691 C C . SER A 1 84 ? 4.400 -3.280 -4.017 1.00 70.38 84 SER A C 1
ATOM 693 O O . SER A 1 84 ? 3.974 -2.917 -2.919 1.00 70.38 84 SER A O 1
ATOM 695 N N . VAL A 1 85 ? 3.674 -3.976 -4.894 1.00 76.56 85 VAL A N 1
ATOM 696 C CA . VAL A 1 85 ? 2.281 -4.387 -4.675 1.00 76.56 85 VAL A CA 1
ATOM 697 C C . VAL A 1 85 ? 2.191 -5.380 -3.518 1.00 76.56 85 VAL A C 1
ATOM 699 O O . VAL A 1 85 ? 1.293 -5.269 -2.687 1.00 76.56 85 VAL A O 1
ATOM 702 N N . PHE A 1 86 ? 3.157 -6.293 -3.397 1.00 81.19 86 PHE A N 1
ATOM 703 C CA . PHE A 1 86 ? 3.212 -7.215 -2.264 1.00 81.19 86 PHE A CA 1
ATOM 704 C C . PHE A 1 86 ? 3.442 -6.496 -0.930 1.00 81.19 86 PHE A C 1
ATOM 706 O O . PHE A 1 86 ? 2.722 -6.735 0.038 1.00 81.19 86 PHE A O 1
ATOM 713 N N . GLY A 1 87 ? 4.379 -5.543 -0.888 1.00 78.00 87 GLY A N 1
ATOM 714 C CA . GLY A 1 87 ? 4.590 -4.699 0.292 1.00 78.00 87 GLY A CA 1
ATOM 715 C C . GLY A 1 87 ? 3.322 -3.939 0.701 1.00 78.00 87 GLY A C 1
ATOM 716 O O . GLY A 1 87 ? 2.998 -3.869 1.885 1.00 78.00 87 GLY A O 1
ATOM 717 N N . TYR A 1 88 ? 2.554 -3.437 -0.271 1.00 79.31 88 TYR A N 1
ATOM 718 C CA . TYR A 1 88 ? 1.256 -2.809 -0.013 1.00 79.31 88 TYR A CA 1
ATOM 719 C C . TYR A 1 88 ? 0.225 -3.795 0.569 1.00 79.31 88 TYR A C 1
ATOM 721 O O . TYR A 1 88 ? -0.424 -3.480 1.566 1.00 79.31 88 TYR A O 1
ATOM 729 N N . GLN A 1 89 ? 0.116 -5.010 0.018 1.00 85.56 89 GLN A N 1
ATOM 730 C CA . GLN A 1 89 ? -0.784 -6.057 0.529 1.00 85.56 89 GLN A CA 1
ATOM 731 C C . GLN A 1 89 ? -0.474 -6.439 1.983 1.00 85.56 89 GLN A C 1
ATOM 733 O O . GLN A 1 89 ? -1.394 -6.632 2.783 1.00 85.56 89 GLN A O 1
ATOM 738 N N . ILE A 1 90 ? 0.810 -6.504 2.346 1.00 85.31 90 ILE A N 1
ATOM 739 C CA . ILE A 1 90 ? 1.248 -6.772 3.720 1.00 85.31 90 ILE A CA 1
ATOM 740 C C . ILE A 1 90 ? 0.804 -5.651 4.661 1.00 85.31 90 ILE A C 1
ATOM 742 O O . ILE A 1 90 ? 0.186 -5.928 5.690 1.00 85.31 90 ILE A O 1
ATOM 746 N N . VAL A 1 91 ? 1.047 -4.390 4.290 1.00 83.69 91 VAL A N 1
ATOM 747 C CA . VAL A 1 91 ? 0.608 -3.226 5.076 1.00 83.69 91 VAL A CA 1
ATOM 748 C C . VAL 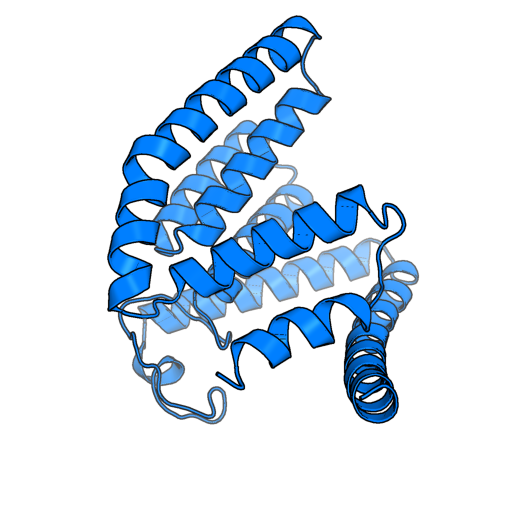A 1 91 ? -0.911 -3.244 5.273 1.00 83.69 91 VAL A C 1
ATOM 750 O O . VAL A 1 91 ? -1.381 -3.148 6.406 1.00 83.69 91 VAL A O 1
ATOM 753 N N . CYS A 1 92 ? -1.692 -3.448 4.208 1.00 84.44 92 CYS A N 1
ATOM 754 C CA . CYS A 1 92 ? -3.152 -3.544 4.299 1.00 84.44 92 CYS A CA 1
ATOM 755 C C . CYS A 1 92 ? -3.619 -4.692 5.203 1.00 84.44 92 CYS A C 1
ATOM 757 O O . CYS A 1 92 ? -4.573 -4.524 5.962 1.00 84.44 92 CYS A O 1
ATOM 759 N N . SER A 1 93 ? -2.937 -5.836 5.166 1.00 87.31 93 SER A N 1
ATOM 760 C CA . SER A 1 93 ? -3.274 -6.990 6.006 1.00 87.31 93 SER A CA 1
ATOM 761 C C . SER A 1 93 ? -3.018 -6.715 7.487 1.00 87.31 93 SER A C 1
ATOM 763 O O . SER A 1 93 ? -3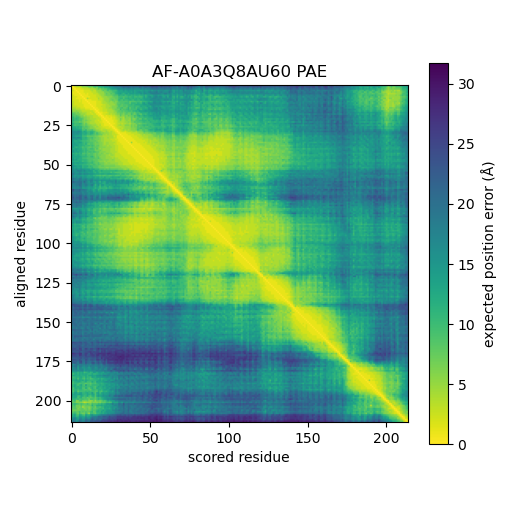.844 -7.074 8.321 1.00 87.31 93 SER A O 1
ATOM 765 N N . ILE A 1 94 ? -1.927 -6.019 7.825 1.00 86.12 94 ILE A N 1
ATOM 766 C CA . ILE A 1 94 ? -1.638 -5.593 9.206 1.00 86.12 94 ILE A CA 1
ATOM 767 C C . ILE A 1 94 ? -2.684 -4.588 9.691 1.00 86.12 94 ILE A C 1
ATOM 769 O O . ILE A 1 94 ? -3.166 -4.699 10.817 1.00 86.12 94 ILE A O 1
ATOM 773 N N . LEU A 1 95 ? -3.070 -3.629 8.842 1.00 85.31 95 LEU A N 1
ATOM 774 C CA . LEU A 1 95 ? -4.128 -2.670 9.166 1.00 85.31 95 LEU A CA 1
ATOM 775 C C . LEU A 1 95 ? -5.461 -3.385 9.439 1.00 85.31 95 LEU A C 1
ATOM 777 O O . LEU A 1 95 ? -6.119 -3.091 10.436 1.00 85.31 95 LEU A O 1
ATOM 781 N N . LEU A 1 96 ? -5.839 -4.354 8.598 1.00 86.69 96 LEU A N 1
ATOM 782 C CA . LEU A 1 96 ? -7.035 -5.176 8.808 1.00 86.69 96 LEU A CA 1
ATOM 783 C C . LEU A 1 96 ? -6.945 -5.986 10.104 1.00 86.69 96 LEU A C 1
ATOM 785 O O . LEU A 1 96 ? -7.890 -5.984 10.891 1.00 86.69 96 LEU A O 1
ATOM 789 N N . LEU A 1 97 ? -5.804 -6.629 10.363 1.00 86.19 97 LEU A N 1
ATOM 790 C CA . LEU A 1 97 ? -5.568 -7.402 11.582 1.00 86.19 97 LEU A CA 1
ATOM 791 C C . LEU A 1 97 ? -5.718 -6.529 12.832 1.00 86.19 97 LEU A C 1
ATOM 793 O O . LEU A 1 97 ? -6.374 -6.921 13.794 1.00 86.19 97 LEU A O 1
ATOM 797 N N . ALA A 1 98 ? -5.157 -5.326 12.801 1.00 86.69 98 ALA A N 1
ATOM 798 C CA . ALA A 1 98 ? -5.253 -4.376 13.892 1.00 86.69 98 ALA A CA 1
ATOM 799 C C . ALA A 1 98 ? -6.682 -3.889 14.141 1.00 86.69 98 ALA A C 1
ATOM 801 O O . ALA A 1 98 ? -7.055 -3.689 15.294 1.00 86.69 98 ALA A O 1
ATOM 802 N N . VAL A 1 99 ? -7.492 -3.731 13.090 1.00 83.81 99 VAL A N 1
ATOM 803 C CA . VAL A 1 99 ? -8.925 -3.435 13.237 1.00 83.81 99 VAL A CA 1
ATOM 804 C C . VAL A 1 99 ? -9.664 -4.628 13.849 1.00 83.81 99 VAL A C 1
ATOM 806 O O . VAL A 1 99 ? -10.489 -4.437 14.739 1.00 83.81 99 VAL A O 1
ATOM 809 N N . LEU A 1 100 ? -9.360 -5.860 13.428 1.00 85.06 100 LEU A N 1
ATOM 810 C CA . LEU A 1 100 ? -9.991 -7.070 13.971 1.00 85.06 100 LEU A CA 1
ATOM 811 C C . LEU A 1 100 ? -9.644 -7.310 15.447 1.00 85.06 100 LEU A C 1
ATOM 813 O O . LEU A 1 100 ? -10.510 -7.709 16.224 1.00 85.06 100 LEU A O 1
ATOM 817 N N . LEU A 1 101 ? -8.389 -7.060 15.825 1.00 85.69 101 LEU A N 1
ATOM 818 C CA . LEU A 1 101 ? -7.860 -7.274 17.174 1.00 85.69 101 LEU A CA 1
ATOM 819 C C . LEU A 1 101 ? -7.889 -6.011 18.053 1.00 85.69 101 LEU A C 1
ATOM 821 O O . LEU A 1 101 ? -7.407 -6.052 19.182 1.00 85.69 101 LEU A O 1
ATOM 825 N N . ASN A 1 102 ? -8.447 -4.902 17.556 1.00 85.25 102 ASN A N 1
ATOM 826 C CA . ASN A 1 102 ? -8.507 -3.601 18.233 1.00 85.25 102 ASN A CA 1
ATOM 827 C C . ASN A 1 102 ? -7.148 -3.117 18.778 1.00 85.25 102 ASN A C 1
ATOM 829 O O . ASN A 1 102 ? -7.030 -2.717 19.937 1.00 85.25 102 ASN A O 1
ATOM 833 N N . TRP A 1 103 ? -6.101 -3.154 17.954 1.00 86.62 103 TRP A N 1
ATOM 834 C CA . TRP A 1 103 ? -4.778 -2.681 18.362 1.00 86.62 103 TRP A CA 1
ATOM 835 C C . TRP A 1 10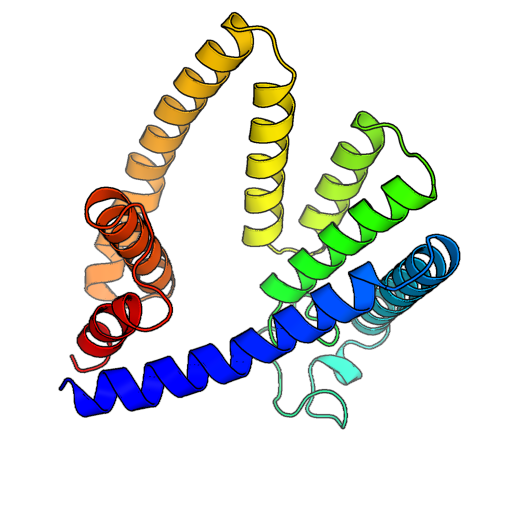3 ? -4.756 -1.171 18.609 1.00 86.62 103 TRP A C 1
ATOM 837 O O . TRP A 1 103 ? -5.426 -0.388 17.930 1.00 86.62 103 TRP A O 1
ATOM 847 N N . SER A 1 104 ? -3.917 -0.739 19.553 1.00 86.75 104 SER A N 1
ATOM 848 C CA . SER A 1 104 ? -3.661 0.685 19.751 1.00 86.75 104 SER A CA 1
ATOM 849 C C . SER A 1 104 ? -2.958 1.273 18.523 1.00 86.75 104 SER A C 1
ATOM 851 O O . SER A 1 104 ? -2.126 0.623 17.884 1.00 86.75 104 SER A O 1
ATOM 853 N N . THR A 1 105 ? -3.263 2.531 18.189 1.00 82.12 105 THR A N 1
ATOM 854 C CA . THR A 1 105 ? -2.667 3.202 17.021 1.00 82.12 105 THR A CA 1
ATOM 855 C C . THR A 1 105 ? -1.140 3.232 17.092 1.00 82.12 105 THR A C 1
ATOM 857 O O . THR A 1 105 ? -0.477 3.079 16.072 1.00 82.12 105 THR A O 1
ATOM 860 N N . PHE A 1 106 ? -0.573 3.392 18.292 1.00 80.31 106 PHE A N 1
ATOM 861 C CA . PHE A 1 106 ? 0.876 3.380 18.483 1.00 80.31 106 PHE A CA 1
ATOM 862 C C . PHE A 1 106 ? 1.480 2.015 18.132 1.00 80.31 106 PHE A C 1
ATOM 864 O O . PHE A 1 106 ? 2.429 1.945 17.357 1.00 80.31 106 PHE A O 1
ATOM 871 N N . PHE A 1 107 ? 0.882 0.927 18.629 1.00 85.12 107 PHE A N 1
ATOM 872 C CA . PHE A 1 107 ? 1.338 -0.430 18.334 1.00 85.12 107 PHE A CA 1
ATOM 873 C C . PHE A 1 107 ? 1.244 -0.753 16.836 1.00 85.12 107 PHE A C 1
ATOM 875 O O . PHE A 1 107 ? 2.201 -1.256 16.252 1.00 85.12 107 PHE A O 1
ATOM 882 N N . LEU A 1 108 ? 0.134 -0.377 16.194 1.00 86.19 108 LEU A N 1
ATOM 883 C CA . LEU A 1 108 ? -0.065 -0.510 14.748 1.00 86.19 108 LEU A CA 1
ATOM 884 C C . LEU A 1 108 ? 1.047 0.175 13.945 1.00 86.19 108 LEU A C 1
ATOM 886 O O . LEU A 1 108 ? 1.615 -0.438 13.040 1.00 86.19 108 LEU A O 1
ATOM 890 N N . VAL A 1 109 ? 1.358 1.434 14.267 1.00 83.56 109 VAL A N 1
ATOM 891 C CA . VAL A 1 109 ? 2.389 2.205 13.560 1.00 83.56 109 VAL A CA 1
ATOM 892 C C . VAL A 1 109 ? 3.749 1.524 13.683 1.00 83.56 109 VAL A C 1
ATOM 894 O O . VAL A 1 109 ? 4.408 1.306 12.666 1.00 83.56 109 VAL A O 1
ATOM 897 N N . THR A 1 110 ? 4.141 1.123 14.893 1.00 82.75 110 THR A N 1
ATOM 898 C CA . THR A 1 110 ? 5.434 0.471 15.130 1.00 82.75 110 THR A CA 1
ATOM 899 C C . THR A 1 110 ? 5.547 -0.857 14.385 1.00 82.75 110 THR A C 1
ATOM 901 O O . THR A 1 110 ? 6.515 -1.064 13.654 1.00 82.75 110 THR A O 1
ATOM 904 N N . VAL A 1 111 ? 4.544 -1.736 14.502 1.00 84.38 111 VAL A N 1
ATOM 905 C CA . VAL A 1 111 ? 4.544 -3.047 13.827 1.00 84.38 111 VAL A CA 1
ATOM 906 C C . VAL A 1 111 ? 4.598 -2.884 12.309 1.00 84.38 111 VAL A C 1
ATOM 908 O O . VAL A 1 111 ? 5.372 -3.564 11.635 1.00 84.38 111 VAL A O 1
ATOM 911 N N . THR A 1 112 ? 3.823 -1.947 11.763 1.00 83.12 112 THR A N 1
ATOM 912 C CA . THR A 1 112 ? 3.770 -1.739 10.312 1.00 83.12 112 THR A CA 1
ATOM 913 C C . THR A 1 112 ? 5.082 -1.176 9.766 1.00 83.12 112 THR A C 1
ATOM 915 O O . THR A 1 112 ? 5.514 -1.605 8.701 1.00 83.12 112 THR A O 1
ATOM 918 N N . ILE A 1 113 ? 5.760 -0.274 10.490 1.00 80.56 113 ILE A N 1
ATOM 919 C CA . ILE A 1 113 ? 7.084 0.238 10.088 1.00 80.56 113 ILE A CA 1
ATOM 920 C C . ILE A 1 113 ? 8.121 -0.890 10.073 1.00 80.56 113 ILE A C 1
ATOM 922 O O . ILE A 1 113 ? 8.852 -1.026 9.093 1.00 80.56 113 ILE A O 1
ATOM 926 N N . VAL A 1 114 ? 8.164 -1.721 11.119 1.00 81.25 114 VAL A N 1
ATOM 927 C CA . VAL A 1 114 ? 9.106 -2.851 11.197 1.00 81.25 114 VAL A CA 1
ATOM 928 C C . VAL A 1 114 ? 8.901 -3.803 10.018 1.00 81.25 114 VAL A C 1
ATOM 930 O O . VAL A 1 114 ? 9.859 -4.157 9.332 1.00 81.25 114 VAL A O 1
ATOM 933 N N . ILE A 1 115 ? 7.652 -4.161 9.716 1.00 79.50 115 ILE A N 1
ATOM 934 C CA . ILE A 1 115 ? 7.351 -5.069 8.605 1.00 79.50 115 ILE A CA 1
ATOM 935 C C . ILE A 1 115 ? 7.603 -4.402 7.240 1.00 79.50 115 ILE A C 1
ATOM 937 O O . ILE A 1 115 ? 8.111 -5.042 6.318 1.00 79.50 115 ILE A O 1
ATOM 941 N N . ALA A 1 116 ? 7.327 -3.105 7.094 1.00 75.00 116 ALA A N 1
ATOM 942 C CA . ALA A 1 116 ? 7.639 -2.369 5.869 1.00 75.00 116 ALA A CA 1
ATOM 943 C C . ALA A 1 116 ? 9.154 -2.333 5.581 1.00 75.00 116 ALA A C 1
ATOM 945 O O . ALA A 1 116 ? 9.559 -2.426 4.423 1.00 75.00 116 ALA A O 1
ATOM 946 N N . ILE A 1 117 ? 9.994 -2.258 6.619 1.00 74.81 117 ILE A N 1
ATOM 947 C CA . ILE A 1 117 ? 11.455 -2.355 6.480 1.00 74.81 117 ILE A CA 1
ATOM 948 C C . ILE A 1 117 ? 11.863 -3.772 6.056 1.00 74.81 117 ILE A C 1
ATOM 950 O O . ILE A 1 117 ? 12.627 -3.923 5.103 1.00 74.81 117 ILE A O 1
ATOM 954 N N . LEU A 1 118 ? 11.308 -4.807 6.700 1.00 71.81 118 LEU A N 1
ATOM 955 C CA . LEU A 1 118 ? 11.600 -6.212 6.377 1.00 71.81 118 LEU A CA 1
ATOM 956 C C . LEU A 1 118 ? 11.218 -6.587 4.940 1.00 71.81 118 LEU A C 1
ATOM 958 O O . LEU A 1 118 ? 11.887 -7.395 4.307 1.00 71.81 118 LEU A O 1
ATOM 962 N N . THR A 1 119 ? 10.169 -5.969 4.397 1.00 69.19 119 THR A N 1
ATOM 963 C CA . THR A 1 119 ? 9.721 -6.221 3.019 1.00 69.19 119 THR A CA 1
ATOM 964 C C . THR A 1 119 ? 10.566 -5.528 1.952 1.00 69.19 119 THR A C 1
ATOM 966 O O . THR A 1 119 ? 10.321 -5.724 0.764 1.00 69.19 119 THR A O 1
ATOM 969 N N . THR A 1 120 ? 11.579 -4.738 2.335 1.00 66.75 120 THR A N 1
ATOM 970 C CA . THR A 1 120 ? 12.515 -4.004 1.449 1.00 66.75 120 THR A CA 1
ATOM 971 C C . THR A 1 120 ? 11.856 -3.046 0.439 1.00 66.75 120 THR A C 1
ATOM 973 O O . THR A 1 120 ? 12.527 -2.434 -0.400 1.00 66.75 120 THR A O 1
ATOM 976 N N . SER A 1 121 ? 10.538 -2.847 0.525 1.00 65.31 121 SER A N 1
ATOM 977 C CA . SER A 1 121 ? 9.776 -1.994 -0.383 1.00 65.31 121 SER A CA 1
ATOM 978 C C . SER A 1 121 ? 9.809 -0.542 0.090 1.00 65.31 121 SER A C 1
ATOM 980 O O . SER A 1 121 ? 8.959 -0.085 0.859 1.00 65.31 121 SER A O 1
ATOM 982 N N . LYS A 1 122 ? 10.784 0.220 -0.426 1.00 68.31 122 LYS A N 1
ATOM 983 C CA . LYS A 1 122 ? 10.935 1.665 -0.156 1.00 68.31 122 LYS A CA 1
ATOM 984 C C . LYS A 1 122 ? 9.641 2.451 -0.423 1.00 68.31 122 LYS A C 1
ATOM 986 O O . LYS A 1 122 ? 9.317 3.377 0.313 1.00 68.31 122 LYS A O 1
ATOM 991 N N . GLY A 1 123 ? 8.886 2.061 -1.456 1.00 63.97 123 GLY A N 1
ATOM 992 C CA . GLY A 1 123 ? 7.620 2.702 -1.825 1.00 63.97 123 GLY A CA 1
ATOM 993 C C . GLY A 1 123 ? 6.501 2.457 -0.812 1.00 63.97 123 GLY A C 1
A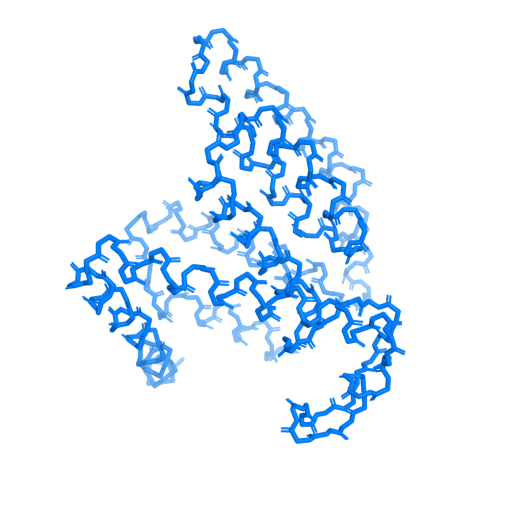TOM 994 O O . GLY A 1 123 ? 5.816 3.403 -0.424 1.00 63.97 123 GLY A O 1
ATOM 995 N N . ALA A 1 124 ? 6.351 1.218 -0.329 1.00 66.38 124 ALA A N 1
ATOM 996 C CA . ALA A 1 124 ? 5.344 0.888 0.680 1.00 66.38 124 ALA A CA 1
ATOM 997 C C . ALA A 1 124 ? 5.615 1.640 1.994 1.00 66.38 124 ALA A C 1
ATOM 999 O O . ALA A 1 124 ? 4.716 2.299 2.517 1.00 66.38 124 ALA A O 1
ATOM 1000 N N . ALA A 1 125 ? 6.868 1.646 2.462 1.00 68.12 125 ALA A N 1
ATOM 1001 C CA . ALA A 1 125 ? 7.269 2.377 3.665 1.00 68.12 125 ALA A CA 1
ATOM 1002 C C . ALA A 1 125 ? 6.990 3.888 3.556 1.00 68.12 125 ALA A C 1
ATOM 1004 O O . ALA A 1 125 ? 6.400 4.477 4.462 1.00 68.12 125 ALA A O 1
ATOM 1005 N N . LEU A 1 126 ? 7.353 4.512 2.430 1.00 69.81 126 LEU A N 1
ATOM 1006 C CA . LEU A 1 126 ? 7.147 5.947 2.220 1.00 69.81 126 LEU A CA 1
ATOM 1007 C C . LEU A 1 126 ? 5.658 6.307 2.140 1.00 69.81 126 LEU A C 1
ATOM 1009 O O . LEU A 1 126 ? 5.222 7.266 2.776 1.00 69.81 126 LEU A O 1
ATOM 1013 N N . SER A 1 127 ? 4.858 5.509 1.427 1.00 69.50 127 SER A N 1
ATOM 1014 C CA . SER A 1 127 ? 3.405 5.711 1.350 1.00 69.50 127 SER A CA 1
ATOM 1015 C C . SER A 1 127 ? 2.725 5.594 2.722 1.00 69.50 127 SER A C 1
ATOM 1017 O O . SER A 1 127 ? 1.856 6.401 3.059 1.00 69.50 127 SER A O 1
ATOM 1019 N N . PHE A 1 128 ? 3.174 4.652 3.557 1.00 74.50 128 PHE A N 1
ATOM 1020 C CA . PHE A 1 128 ? 2.663 4.479 4.912 1.00 74.50 128 PHE A CA 1
ATOM 1021 C C . PHE A 1 128 ? 3.058 5.640 5.836 1.00 74.50 128 PHE A C 1
ATOM 1023 O O . PHE A 1 128 ? 2.218 6.137 6.586 1.00 74.50 128 PHE A O 1
ATOM 1030 N N . LEU A 1 129 ? 4.293 6.143 5.735 1.00 73.88 129 LEU A N 1
ATOM 1031 C CA . LEU A 1 129 ? 4.734 7.335 6.471 1.00 73.88 129 LEU A CA 1
ATOM 1032 C C . LEU A 1 129 ? 3.888 8.565 6.124 1.00 73.88 129 LEU A C 1
ATOM 1034 O O . LEU A 1 129 ? 3.436 9.276 7.021 1.00 73.88 129 LEU A O 1
ATOM 1038 N N . VAL A 1 130 ? 3.609 8.785 4.836 1.00 73.62 130 VAL A N 1
ATOM 1039 C CA . VAL A 1 130 ? 2.718 9.868 4.390 1.00 73.62 130 VAL A CA 1
ATOM 1040 C C . VAL A 1 130 ? 1.311 9.693 4.975 1.00 73.62 130 VAL A C 1
ATOM 1042 O O . VAL A 1 130 ? 0.720 10.659 5.462 1.00 73.62 130 VAL A O 1
ATOM 1045 N N . CYS A 1 131 ? 0.789 8.464 5.004 1.00 75.81 131 CYS A N 1
ATOM 1046 C CA . CYS A 1 131 ? -0.507 8.157 5.610 1.00 75.81 131 CYS A CA 1
ATOM 1047 C C . CYS A 1 131 ? -0.546 8.494 7.114 1.00 75.81 131 CYS A C 1
ATOM 1049 O O . CYS A 1 131 ? -1.492 9.136 7.576 1.00 75.81 131 CYS A O 1
ATOM 1051 N N . ILE A 1 132 ? 0.501 8.141 7.867 1.00 76.19 132 ILE A N 1
ATOM 1052 C CA . ILE A 1 132 ? 0.635 8.484 9.292 1.00 76.19 132 ILE A CA 1
ATOM 1053 C C . ILE A 1 132 ? 0.629 10.004 9.492 1.00 76.19 132 ILE A C 1
ATOM 1055 O O . ILE A 1 132 ? -0.088 10.514 10.359 1.00 76.19 132 ILE A O 1
ATOM 1059 N N . CYS A 1 133 ? 1.390 10.733 8.673 1.00 74.12 133 CYS A N 1
ATOM 1060 C CA . CYS A 1 133 ? 1.431 12.193 8.708 1.00 74.12 133 CYS A CA 1
ATOM 1061 C C . CYS A 1 133 ? 0.039 12.802 8.488 1.00 74.12 133 CYS A C 1
ATOM 1063 O O . CYS A 1 133 ? -0.373 13.680 9.249 1.00 74.12 133 CYS A O 1
ATOM 1065 N N . PHE A 1 134 ? -0.721 12.305 7.505 1.00 76.00 134 PHE A N 1
ATOM 1066 C CA . PHE A 1 134 ? -2.101 12.744 7.282 1.00 76.00 134 PHE A CA 1
ATOM 1067 C C . PHE A 1 134 ? -3.020 12.411 8.459 1.00 76.00 134 PHE A C 1
ATOM 1069 O O . PHE A 1 134 ? -3.779 13.275 8.899 1.00 76.00 134 PHE A O 1
ATOM 1076 N N . TYR A 1 135 ? -2.933 11.202 9.013 1.00 78.44 135 TYR A N 1
ATOM 1077 C CA . TYR A 1 135 ? -3.755 10.784 10.149 1.00 78.44 135 TYR A CA 1
ATOM 1078 C C . TYR A 1 135 ? -3.554 11.689 11.376 1.00 78.44 135 TYR A C 1
ATOM 1080 O O . TYR A 1 135 ? -4.528 12.186 11.954 1.00 78.44 135 TYR A O 1
ATOM 1088 N N . PHE A 1 136 ? -2.300 11.957 11.755 1.00 75.31 136 PHE A N 1
ATOM 1089 C CA . PHE A 1 136 ? -2.004 12.848 12.879 1.00 75.31 136 PHE A CA 1
ATOM 1090 C C . PHE A 1 136 ? -2.295 14.316 12.560 1.00 75.31 136 PHE A C 1
ATOM 1092 O O . PHE A 1 136 ? -2.715 15.047 13.454 1.00 75.31 136 PHE A O 1
ATOM 1099 N N . SER A 1 137 ? -2.148 14.751 11.306 1.00 74.19 137 SER A N 1
ATOM 1100 C CA . SER A 1 137 ? -2.568 16.091 10.885 1.00 74.19 137 SER A CA 1
ATOM 1101 C C . SER A 1 137 ? -4.080 16.279 11.067 1.00 74.19 137 SER A C 1
ATOM 1103 O O . SER A 1 137 ? -4.519 17.243 11.694 1.00 74.19 137 SER A O 1
ATOM 1105 N N . LEU A 1 138 ? -4.895 15.313 10.633 1.00 77.62 138 LEU A N 1
ATOM 1106 C CA . LEU A 1 138 ? -6.353 15.379 10.769 1.00 77.62 138 LEU A CA 1
ATOM 1107 C C . LEU A 1 138 ? -6.811 15.385 12.235 1.00 77.62 138 LEU A C 1
ATOM 1109 O O . LEU A 1 138 ? -7.709 16.152 12.582 1.00 77.62 138 LEU A O 1
ATOM 1113 N N . LYS A 1 139 ? -6.176 14.601 13.116 1.00 77.00 139 LYS A N 1
ATOM 1114 C CA . LYS A 1 139 ? -6.514 14.567 14.554 1.00 77.00 139 LYS A CA 1
ATOM 1115 C C . LYS A 1 139 ? -5.837 15.654 15.401 1.00 77.00 139 LYS A C 1
ATOM 1117 O O . LYS A 1 139 ? -6.261 15.895 16.529 1.00 77.00 139 LYS A O 1
ATOM 1122 N N . GLY A 1 140 ? -4.781 16.285 14.897 1.00 72.44 140 GLY A N 1
ATOM 1123 C CA . GLY A 1 140 ? -3.966 17.245 15.638 1.00 72.44 140 GLY A CA 1
ATOM 1124 C C . GLY A 1 140 ? -4.597 18.633 15.768 1.00 72.44 140 GLY A C 1
ATOM 1125 O O . GLY A 1 140 ? -5.456 19.035 14.982 1.00 72.44 140 GLY A O 1
ATOM 1126 N N . LYS A 1 141 ? -4.120 19.401 16.758 1.00 77.31 141 LYS A N 1
ATOM 1127 C CA . LYS A 1 141 ? -4.434 20.834 16.908 1.00 77.31 141 LYS A CA 1
ATOM 1128 C C . LYS A 1 141 ? -3.877 21.630 15.720 1.00 77.31 141 LYS A C 1
ATOM 1130 O O . LYS A 1 141 ? -2.881 21.229 15.122 1.00 77.31 141 LYS A O 1
ATOM 1135 N N . LEU A 1 142 ? -4.461 22.798 15.433 1.00 78.06 142 LEU A N 1
ATOM 1136 C CA . LEU A 1 142 ? -4.061 23.668 14.315 1.00 78.06 142 LEU A CA 1
ATOM 1137 C C . LEU A 1 142 ? -2.540 23.915 14.256 1.00 78.06 142 LEU A C 1
ATOM 1139 O O . LEU A 1 142 ? -1.945 23.772 13.196 1.00 78.06 142 LEU A O 1
ATOM 1143 N N . MET A 1 143 ? -1.899 24.181 15.400 1.00 76.69 143 MET A N 1
ATOM 1144 C CA . MET A 1 143 ? -0.443 24.387 15.482 1.00 76.69 143 MET A CA 1
ATOM 1145 C C . MET A 1 143 ? 0.375 23.182 15.000 1.00 76.69 143 MET A C 1
ATOM 1147 O O . MET A 1 143 ? 1.389 23.355 14.333 1.00 76.69 143 MET A O 1
ATOM 1151 N N . PHE A 1 144 ? -0.077 21.959 15.287 1.00 77.19 144 PHE A N 1
ATOM 1152 C CA . PHE A 1 144 ? 0.583 20.743 14.812 1.00 77.19 144 PHE A CA 1
ATOM 1153 C C . PHE A 1 144 ? 0.424 20.577 13.295 1.00 77.19 144 PHE A C 1
ATOM 1155 O O . PHE A 1 144 ? 1.369 20.183 12.620 1.00 77.19 144 PHE A O 1
ATOM 1162 N N . ARG A 1 145 ? -0.741 20.946 12.741 1.00 77.31 145 ARG A N 1
ATOM 1163 C CA . ARG A 1 145 ? -0.975 20.947 11.286 1.00 77.31 145 ARG A CA 1
ATOM 1164 C C . ARG A 1 145 ? -0.059 21.935 10.568 1.00 77.31 145 ARG A C 1
ATOM 1166 O O . ARG A 1 145 ? 0.544 21.580 9.560 1.00 77.31 145 ARG A O 1
ATOM 1173 N N . VAL A 1 146 ? 0.076 23.147 11.113 1.00 76.06 146 VAL A N 1
ATOM 1174 C CA . VAL A 1 146 ? 0.961 24.187 10.567 1.00 76.06 146 VAL A CA 1
ATOM 1175 C C . VAL A 1 146 ? 2.419 23.733 10.622 1.00 76.06 146 VAL A C 1
ATOM 1177 O O . VAL A 1 146 ? 3.103 23.776 9.601 1.00 76.06 146 VAL A O 1
ATOM 1180 N N . LEU A 1 147 ? 2.878 23.205 11.762 1.00 81.19 147 LEU A N 1
ATOM 1181 C CA . LEU A 1 147 ? 4.231 22.658 11.898 1.00 81.19 147 LEU A CA 1
ATOM 1182 C C . LEU A 1 147 ? 4.498 21.549 10.871 1.00 81.19 147 LEU A C 1
ATOM 1184 O O . LEU A 1 147 ? 5.507 21.587 10.175 1.00 81.19 147 LEU A O 1
ATOM 1188 N N . LEU A 1 148 ? 3.573 20.596 10.734 1.00 79.88 148 LEU A N 1
ATOM 1189 C CA . LEU A 1 148 ? 3.718 19.478 9.804 1.00 79.88 148 LEU A CA 1
ATOM 1190 C C . LEU A 1 148 ? 3.740 19.948 8.341 1.00 79.88 148 LEU A C 1
ATOM 1192 O O . LEU A 1 148 ? 4.500 19.399 7.546 1.00 79.88 148 LEU A O 1
ATOM 1196 N N . SER A 1 149 ? 2.977 20.993 7.996 1.00 75.19 149 SER A N 1
ATOM 1197 C CA . SER A 1 149 ? 3.025 21.615 6.665 1.00 75.19 149 SER A CA 1
ATOM 1198 C C . SER A 1 149 ? 4.342 22.351 6.388 1.00 75.19 149 SER A C 1
ATOM 1200 O O . SER A 1 149 ? 4.878 22.265 5.289 1.00 75.19 149 SER A O 1
ATOM 1202 N N . LEU A 1 150 ? 4.923 23.019 7.387 1.00 77.75 150 LEU A N 1
ATOM 1203 C CA . LEU A 1 150 ? 6.235 23.655 7.246 1.00 77.75 150 LEU A CA 1
ATOM 1204 C C . LEU A 1 150 ? 7.338 22.600 7.105 1.00 77.75 150 LEU A C 1
ATOM 1206 O O . LEU A 1 150 ? 8.179 22.702 6.213 1.00 77.75 150 LEU A O 1
ATOM 1210 N N . CYS A 1 151 ? 7.296 21.544 7.922 1.00 80.88 151 CYS A N 1
ATOM 1211 C CA . CYS A 1 151 ? 8.209 20.412 7.798 1.00 80.88 151 CYS A CA 1
ATOM 1212 C C . CYS A 1 151 ? 8.080 19.728 6.433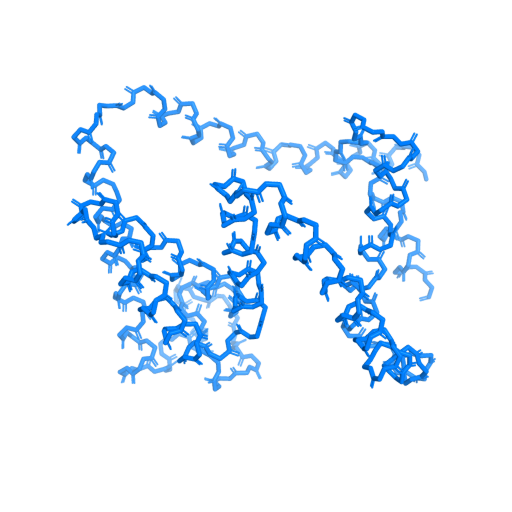 1.00 80.88 151 CYS A C 1
ATOM 1214 O O . CYS A 1 151 ? 9.101 19.388 5.843 1.00 80.88 151 CYS A O 1
ATOM 1216 N N . SER A 1 152 ? 6.865 19.551 5.900 1.00 76.38 152 SER A N 1
ATOM 1217 C CA . SER A 1 152 ? 6.687 18.928 4.586 1.00 76.38 152 SER A CA 1
ATOM 1218 C C . SER A 1 152 ? 7.252 19.791 3.458 1.00 76.38 152 SER A C 1
ATOM 1220 O O . SER A 1 152 ? 7.870 19.236 2.553 1.00 76.38 152 SER A O 1
ATOM 1222 N N . ILE A 1 153 ? 7.130 21.121 3.527 1.00 74.81 153 ILE A N 1
ATOM 1223 C CA . ILE A 1 153 ? 7.751 22.046 2.563 1.00 74.81 153 ILE A CA 1
ATOM 1224 C C . ILE A 1 153 ? 9.278 21.928 2.613 1.00 74.81 153 ILE A C 1
ATOM 1226 O O . ILE A 1 153 ? 9.915 21.757 1.573 1.00 74.81 153 ILE A O 1
ATOM 1230 N N . VAL A 1 154 ? 9.868 21.958 3.812 1.00 76.81 154 VAL A N 1
ATOM 1231 C CA . VAL A 1 154 ? 11.327 21.853 3.995 1.00 76.81 154 VAL A CA 1
ATOM 1232 C C . VAL A 1 154 ? 11.848 20.496 3.520 1.00 76.81 154 VAL A C 1
ATOM 1234 O O . VAL A 1 154 ? 12.815 20.439 2.763 1.00 76.81 154 VAL A O 1
ATOM 1237 N N . ILE A 1 155 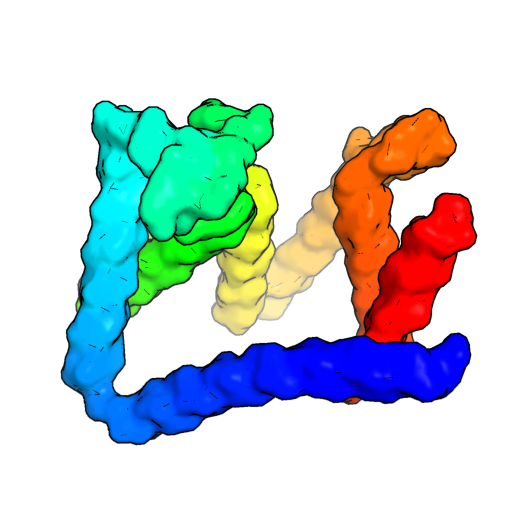? 11.188 19.401 3.905 1.00 78.12 155 ILE A N 1
ATOM 1238 C CA . ILE A 1 155 ? 11.550 18.045 3.472 1.00 78.12 155 ILE A CA 1
ATOM 1239 C C . ILE A 1 155 ? 11.403 17.912 1.954 1.00 78.12 155 ILE A C 1
ATOM 1241 O O . ILE A 1 155 ? 12.297 17.374 1.308 1.00 78.12 155 ILE A O 1
ATOM 1245 N N . SER A 1 156 ? 10.327 18.443 1.366 1.00 71.00 156 SER A N 1
ATOM 1246 C CA . SER A 1 156 ? 10.126 18.417 -0.089 1.00 71.00 156 SER A CA 1
ATOM 1247 C C . SER A 1 156 ? 11.215 19.198 -0.818 1.00 71.00 156 SER A C 1
ATOM 1249 O O . SER A 1 156 ? 11.720 18.720 -1.827 1.00 71.00 156 SER A O 1
ATOM 1251 N N . TYR A 1 157 ? 11.635 20.353 -0.291 1.00 74.12 157 TYR A N 1
ATOM 1252 C CA . TYR A 1 157 ? 12.749 21.127 -0.843 1.00 74.12 157 TYR A CA 1
ATOM 1253 C C . TYR A 1 157 ? 14.079 20.364 -0.768 1.00 74.12 157 TYR A C 1
ATOM 1255 O O . TYR A 1 157 ? 14.824 20.337 -1.745 1.00 74.12 157 TYR A O 1
ATOM 1263 N N . ILE A 1 158 ? 14.367 19.701 0.358 1.00 76.19 158 ILE A N 1
ATOM 1264 C CA . ILE A 1 158 ? 15.573 18.873 0.523 1.00 76.19 158 ILE A CA 1
ATOM 1265 C C . ILE A 1 158 ? 15.550 17.697 -0.461 1.00 76.19 158 ILE A C 1
ATOM 1267 O O . ILE A 1 158 ? 16.526 17.478 -1.175 1.00 76.19 158 ILE A O 1
ATOM 1271 N N . ILE A 1 159 ? 14.436 16.964 -0.543 1.00 71.19 159 ILE A N 1
ATOM 1272 C CA . ILE A 1 159 ? 14.279 15.853 -1.492 1.00 71.19 159 ILE A CA 1
ATOM 1273 C C . ILE A 1 159 ? 14.459 16.358 -2.926 1.00 71.19 159 ILE A C 1
ATOM 1275 O O . ILE A 1 159 ? 15.197 15.755 -3.702 1.00 71.19 159 ILE A O 1
ATOM 1279 N N . PHE A 1 160 ? 13.834 17.484 -3.268 1.00 65.81 160 PHE A N 1
ATOM 1280 C CA . PHE A 1 160 ? 13.940 18.077 -4.594 1.00 65.81 160 PHE A CA 1
ATOM 1281 C C . PHE A 1 160 ? 15.388 18.441 -4.938 1.00 65.81 160 PHE A C 1
ATOM 1283 O O . PHE A 1 160 ? 15.892 18.036 -5.980 1.00 65.81 160 PHE A O 1
ATOM 1290 N N . LYS A 1 161 ? 16.081 19.150 -4.042 1.00 68.88 161 LYS A N 1
ATOM 1291 C CA . LYS A 1 161 ? 17.436 19.654 -4.281 1.00 68.88 161 LYS A CA 1
ATOM 1292 C C . LYS A 1 161 ? 18.496 18.554 -4.331 1.00 68.88 161 LYS A C 1
ATOM 1294 O O . LYS A 1 161 ? 19.372 18.627 -5.180 1.00 68.88 161 LYS A O 1
ATOM 1299 N N . TYR A 1 162 ? 18.441 17.589 -3.413 1.00 67.69 162 TYR A N 1
ATOM 1300 C CA . TYR A 1 162 ? 19.532 16.625 -3.209 1.00 67.69 162 TYR A CA 1
ATOM 1301 C C . TYR A 1 162 ? 19.302 15.260 -3.854 1.00 67.69 162 TYR A C 1
ATOM 1303 O O . TYR A 1 162 ? 20.248 14.502 -4.007 1.00 67.69 162 TYR A O 1
ATOM 1311 N N . TYR A 1 163 ? 18.057 14.908 -4.174 1.00 62.19 163 TYR A N 1
ATOM 1312 C CA . TYR A 1 163 ? 17.740 13.591 -4.731 1.00 62.19 163 TYR A CA 1
ATOM 1313 C C . TYR A 1 163 ? 17.061 13.695 -6.087 1.00 62.19 163 TYR A C 1
ATOM 1315 O O . TYR A 1 163 ? 17.368 12.916 -6.981 1.00 62.19 163 TYR A O 1
ATOM 1323 N N . PHE A 1 164 ? 16.132 14.637 -6.250 1.00 60.09 164 PHE A N 1
ATOM 1324 C CA . PHE A 1 164 ? 15.383 14.761 -7.496 1.00 60.09 164 PHE A CA 1
ATOM 1325 C C . PHE A 1 164 ? 16.204 15.444 -8.590 1.00 60.09 164 PHE A C 1
ATOM 1327 O O . PHE A 1 164 ? 16.170 14.991 -9.722 1.00 60.09 164 PHE A O 1
ATOM 1334 N N . LEU A 1 165 ? 16.963 16.494 -8.264 1.00 60.03 165 LEU A N 1
ATOM 1335 C CA . LEU A 1 165 ? 17.727 17.274 -9.244 1.00 60.03 165 LEU A CA 1
ATOM 1336 C C . LEU A 1 165 ? 18.854 16.452 -9.890 1.00 60.03 165 LEU A C 1
ATOM 1338 O O . LEU A 1 165 ? 18.965 16.426 -11.112 1.00 60.03 165 LEU A O 1
ATOM 1342 N N . ASP A 1 166 ? 19.609 15.704 -9.083 1.00 57.41 166 ASP A N 1
ATOM 1343 C CA . ASP A 1 166 ? 20.678 14.821 -9.568 1.00 57.41 166 ASP A CA 1
ATOM 1344 C C . ASP A 1 166 ? 20.122 13.595 -10.307 1.00 57.41 166 ASP A C 1
ATOM 1346 O O . ASP A 1 166 ? 20.675 13.181 -11.325 1.00 57.41 166 ASP A O 1
ATOM 1350 N N . ALA A 1 167 ? 18.988 13.042 -9.854 1.00 54.19 167 ALA A N 1
ATOM 1351 C CA . ALA A 1 167 ? 18.296 11.980 -10.584 1.00 54.19 167 ALA A CA 1
ATOM 1352 C C . ALA A 1 167 ? 17.756 12.474 -11.933 1.00 54.19 167 ALA A C 1
ATOM 1354 O O . ALA A 1 167 ? 17.842 11.747 -12.912 1.00 54.19 167 ALA A O 1
ATOM 1355 N N . LEU A 1 168 ? 17.265 13.715 -12.007 1.00 53.19 168 LEU A N 1
ATOM 1356 C CA . LEU A 1 168 ? 16.756 14.329 -13.235 1.00 53.19 168 LEU A CA 1
ATOM 1357 C C . LEU A 1 168 ? 17.890 14.662 -14.219 1.00 53.19 168 LEU A C 1
ATOM 1359 O O . LEU A 1 168 ? 17.711 14.516 -15.424 1.00 53.19 168 LEU A O 1
ATOM 1363 N N . ALA A 1 169 ? 19.068 15.041 -13.709 1.00 56.53 169 ALA A N 1
ATOM 1364 C CA . ALA A 1 169 ? 20.283 15.215 -14.504 1.00 56.53 169 ALA A CA 1
ATOM 1365 C C . ALA A 1 169 ? 20.812 13.875 -15.047 1.00 56.53 169 ALA A C 1
ATOM 1367 O O . ALA A 1 169 ? 21.094 13.770 -16.234 1.00 56.53 169 ALA A O 1
ATOM 1368 N N . SER A 1 170 ? 20.864 12.832 -14.210 1.00 49.56 170 SER A N 1
ATOM 1369 C CA . SER A 1 170 ? 21.219 11.468 -14.635 1.00 49.56 170 SER A CA 1
ATOM 1370 C C . SER A 1 170 ? 20.176 10.844 -15.581 1.00 49.56 170 SER A C 1
ATOM 1372 O O . SER A 1 170 ? 20.523 9.988 -16.396 1.00 49.56 170 SER A O 1
ATOM 1374 N N . ASP A 1 171 ? 18.904 11.246 -15.481 1.00 49.97 171 ASP A N 1
ATOM 1375 C CA . ASP A 1 171 ? 17.788 10.743 -16.295 1.00 49.97 171 ASP A CA 1
ATOM 1376 C C . ASP A 1 171 ? 17.789 11.285 -17.732 1.00 49.97 171 ASP A C 1
ATOM 1378 O O . ASP A 1 171 ? 17.337 10.564 -18.624 1.00 49.97 171 ASP A O 1
ATOM 1382 N N . ILE A 1 172 ? 18.329 12.490 -17.977 1.00 52.06 172 ILE A N 1
ATOM 1383 C CA . ILE A 1 172 ? 18.574 13.001 -19.343 1.00 52.06 172 ILE A CA 1
ATOM 1384 C C . ILE A 1 172 ? 19.511 12.055 -20.109 1.00 52.06 172 ILE A C 1
ATOM 1386 O O . ILE A 1 172 ? 19.349 11.876 -21.315 1.00 52.06 172 ILE A O 1
ATOM 1390 N N . ASP A 1 173 ? 20.424 11.395 -19.395 1.00 47.06 173 ASP A N 1
ATOM 1391 C CA . ASP A 1 173 ? 21.437 10.534 -19.997 1.00 47.06 173 ASP A CA 1
ATOM 1392 C C . ASP A 1 173 ? 21.032 9.047 -20.077 1.00 47.06 173 ASP A C 1
ATOM 1394 O O . ASP A 1 173 ? 21.596 8.316 -20.890 1.00 47.06 173 ASP A O 1
ATOM 1398 N N . THR A 1 174 ? 20.080 8.555 -19.261 1.00 48.84 174 THR A N 1
ATOM 1399 C CA . THR A 1 174 ? 19.857 7.091 -19.110 1.00 48.84 174 THR A CA 1
ATOM 1400 C C . THR A 1 174 ? 18.410 6.573 -19.118 1.00 48.84 174 THR A C 1
ATOM 1402 O O . THR A 1 174 ? 18.236 5.358 -19.028 1.00 48.84 174 THR A O 1
ATOM 1405 N N . TYR A 1 175 ? 17.372 7.412 -19.273 1.00 50.41 175 TYR A N 1
ATOM 1406 C CA . TYR A 1 175 ? 15.961 6.965 -19.365 1.00 50.41 175 TYR A CA 1
ATOM 1407 C C . TYR A 1 175 ? 15.550 5.941 -18.271 1.00 50.41 175 TYR A C 1
ATOM 1409 O O . TYR A 1 175 ? 15.120 4.821 -18.562 1.00 50.41 175 TYR A O 1
ATOM 1417 N N . SER A 1 176 ? 15.688 6.292 -16.985 1.00 52.59 176 SER A N 1
ATOM 1418 C CA . SER A 1 176 ? 15.424 5.361 -15.871 1.00 52.59 176 SER A CA 1
ATOM 1419 C C . SER A 1 176 ? 13.960 5.363 -15.363 1.00 52.59 176 SER A C 1
ATOM 1421 O O . SER A 1 176 ? 13.148 6.226 -15.694 1.00 52.59 176 SER A O 1
ATOM 1423 N N . SER A 1 177 ? 13.602 4.407 -14.481 1.00 48.88 177 SER A N 1
ATOM 1424 C CA . SER A 1 177 ? 12.245 4.291 -13.887 1.00 48.88 177 SER A CA 1
ATOM 1425 C C . SER A 1 177 ? 11.834 5.456 -12.966 1.00 48.88 177 SER A C 1
ATOM 1427 O O . SER A 1 177 ? 10.662 5.562 -12.586 1.00 48.88 177 SER A O 1
ATOM 1429 N N . VAL A 1 178 ? 12.783 6.318 -12.580 1.00 52.62 178 VAL A N 1
ATOM 1430 C CA . VAL A 1 178 ? 12.519 7.518 -11.771 1.00 52.62 178 VAL A CA 1
ATOM 1431 C C . VAL A 1 178 ? 11.790 8.567 -12.614 1.00 52.62 178 VAL A C 1
ATOM 1433 O O . VAL A 1 178 ? 10.773 9.095 -12.153 1.00 52.62 178 VAL A O 1
ATOM 1436 N N . ALA A 1 179 ? 12.195 8.746 -13.875 1.00 50.12 179 ALA A N 1
ATOM 1437 C CA . ALA A 1 179 ? 11.526 9.602 -14.849 1.00 50.12 179 ALA A CA 1
ATOM 1438 C C . ALA A 1 179 ? 10.058 9.211 -15.054 1.00 50.12 179 ALA A C 1
ATOM 1440 O O . ALA A 1 179 ? 9.176 10.060 -14.984 1.00 50.12 179 ALA A O 1
ATOM 1441 N N . THR A 1 180 ? 9.743 7.921 -15.210 1.00 53.69 180 THR A N 1
ATOM 1442 C CA . THR A 1 180 ? 8.350 7.482 -15.410 1.00 53.69 180 THR A CA 1
ATOM 1443 C C . THR A 1 180 ? 7.461 7.846 -14.215 1.00 53.69 180 THR A C 1
ATOM 1445 O O . THR A 1 180 ? 6.336 8.313 -14.392 1.00 53.69 180 THR A O 1
ATOM 1448 N N . ARG A 1 181 ? 7.965 7.695 -12.983 1.00 58.28 181 ARG A N 1
ATOM 1449 C CA . ARG A 1 181 ? 7.210 8.020 -11.758 1.00 58.28 181 ARG A CA 1
ATOM 1450 C C . ARG A 1 181 ? 7.114 9.528 -11.518 1.00 58.28 181 ARG A C 1
ATOM 1452 O O . ARG A 1 181 ? 6.062 10.001 -11.093 1.00 58.28 181 ARG A O 1
ATOM 1459 N N . GLY A 1 182 ? 8.177 10.276 -11.816 1.00 54.75 182 GLY A N 1
ATOM 1460 C CA . GLY A 1 182 ? 8.207 11.738 -11.741 1.00 54.75 182 GLY A CA 1
ATOM 1461 C C . GLY A 1 182 ? 7.285 12.394 -12.769 1.00 54.75 182 GLY A C 1
ATOM 1462 O O . GLY A 1 182 ? 6.476 13.249 -12.413 1.00 54.75 182 GLY A O 1
ATOM 1463 N N . THR A 1 183 ? 7.316 11.929 -14.018 1.00 59.31 183 THR A N 1
ATOM 1464 C CA . THR A 1 183 ? 6.408 12.377 -15.080 1.00 59.31 183 THR A CA 1
ATOM 1465 C C . THR A 1 183 ? 4.962 12.054 -14.727 1.00 59.31 183 THR A C 1
ATOM 1467 O O . THR A 1 183 ? 4.115 12.936 -14.825 1.00 59.31 183 THR A O 1
ATOM 1470 N N . MET A 1 184 ? 4.659 10.850 -14.222 1.00 59.91 184 MET A N 1
ATOM 1471 C CA . MET A 1 184 ? 3.303 10.533 -13.752 1.00 59.91 184 MET A CA 1
ATOM 1472 C C . MET A 1 184 ? 2.852 11.441 -12.599 1.00 59.91 184 MET A C 1
ATOM 1474 O O . MET A 1 184 ? 1.692 11.849 -12.570 1.00 59.91 184 MET A O 1
ATOM 1478 N N . PHE A 1 185 ? 3.753 11.810 -11.684 1.00 62.59 185 PHE A N 1
ATOM 1479 C CA . PHE A 1 185 ? 3.450 12.752 -10.606 1.00 62.59 185 PHE A CA 1
ATOM 1480 C C . PHE A 1 185 ? 3.156 14.166 -11.136 1.00 62.59 185 PHE A C 1
ATOM 1482 O O . PHE A 1 185 ? 2.133 14.752 -10.783 1.00 62.59 185 PHE A O 1
ATOM 1489 N N . ILE A 1 186 ? 4.001 14.699 -12.025 1.00 61.59 186 ILE A N 1
ATOM 1490 C CA . ILE A 1 186 ? 3.837 16.040 -12.614 1.00 61.59 186 ILE A CA 1
ATOM 1491 C C . ILE A 1 186 ? 2.589 16.102 -13.503 1.00 61.59 186 ILE A C 1
ATOM 1493 O O . ILE A 1 186 ? 1.809 17.051 -13.410 1.00 61.59 186 ILE A O 1
ATOM 1497 N N . VAL A 1 187 ? 2.358 15.081 -14.333 1.00 63.56 187 VAL A N 1
ATOM 1498 C CA . VAL A 1 187 ? 1.152 14.952 -15.166 1.00 63.56 187 VAL A CA 1
ATOM 1499 C C . VAL A 1 187 ? 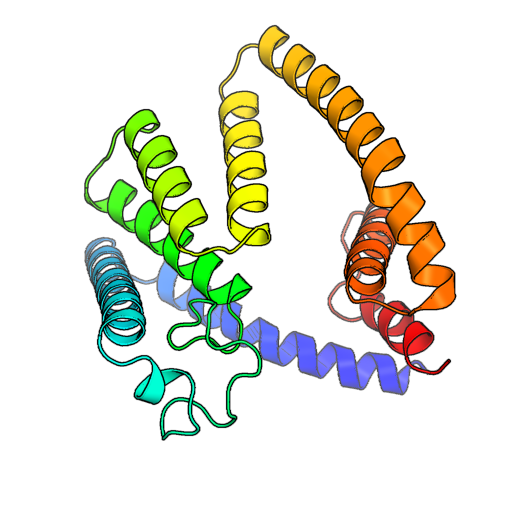-0.093 14.840 -14.285 1.00 63.56 187 VAL A C 1
ATOM 1501 O O . VAL A 1 187 ? -1.084 15.521 -14.545 1.00 63.56 187 VAL A O 1
ATOM 1504 N N . GLY A 1 188 ? -0.028 14.062 -13.201 1.00 60.03 188 GLY A N 1
ATOM 1505 C CA . GLY A 1 188 ? -1.085 13.983 -12.195 1.00 60.03 188 GLY A CA 1
ATOM 1506 C C . GLY A 1 188 ? -1.408 15.334 -11.560 1.00 60.03 188 GLY A C 1
ATOM 1507 O O . GLY A 1 188 ? -2.579 15.701 -11.472 1.00 60.03 188 GLY A O 1
ATOM 1508 N N . LEU A 1 189 ? -0.386 16.108 -11.190 1.00 63.25 189 LEU A N 1
ATOM 1509 C CA . LEU A 1 189 ? -0.542 17.434 -10.592 1.00 63.25 189 LEU A CA 1
ATOM 1510 C C . LEU A 1 189 ? -1.104 18.455 -11.591 1.00 63.25 189 LEU A C 1
ATOM 1512 O O . LEU A 1 189 ? -2.020 19.202 -11.255 1.00 63.25 189 LEU A O 1
ATOM 1516 N N . LYS A 1 190 ? -0.625 18.446 -12.841 1.00 63.06 190 LYS A N 1
ATOM 1517 C CA . LYS A 1 190 ? -1.175 19.269 -13.929 1.00 63.06 190 LYS A CA 1
ATOM 1518 C C . LYS A 1 190 ? -2.660 18.963 -14.133 1.00 63.06 190 LYS A C 1
ATOM 1520 O O . LYS A 1 190 ? -3.484 19.870 -14.146 1.00 63.06 190 LYS A O 1
ATOM 1525 N N . ILE A 1 191 ? -3.019 17.689 -14.242 1.00 64.38 191 ILE A N 1
ATOM 1526 C CA . ILE A 1 191 ? -4.411 17.270 -14.420 1.00 64.38 191 ILE A CA 1
ATOM 1527 C C . ILE A 1 191 ? -5.274 17.690 -13.230 1.00 64.38 191 ILE A C 1
ATOM 1529 O O . ILE A 1 191 ? -6.357 18.215 -13.452 1.00 64.38 191 ILE A O 1
ATOM 1533 N N . PHE A 1 192 ? -4.795 17.536 -11.995 1.00 65.06 192 PHE A N 1
ATOM 1534 C CA . PHE A 1 192 ? -5.521 17.985 -10.806 1.00 65.06 192 PHE A CA 1
ATOM 1535 C C . PHE A 1 192 ? -5.790 19.501 -10.813 1.00 65.06 192 PHE A C 1
ATOM 1537 O O . PHE A 1 192 ? -6.889 19.928 -10.472 1.00 65.06 192 PHE A O 1
ATOM 1544 N N . LEU A 1 193 ? -4.816 20.314 -11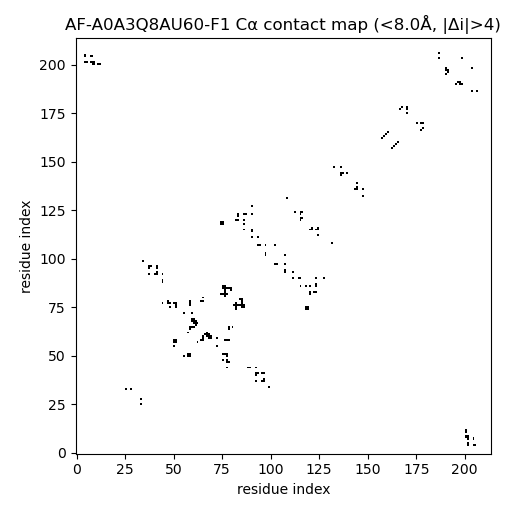.235 1.00 68.06 193 LEU A N 1
ATOM 1545 C CA . LEU A 1 193 ? -4.956 21.774 -11.279 1.00 68.06 193 LEU A CA 1
ATOM 1546 C C . LEU A 1 193 ? -5.886 22.259 -12.400 1.00 68.06 193 LEU A C 1
ATOM 1548 O O . LEU A 1 193 ? -6.656 23.192 -12.187 1.00 68.06 193 LEU A O 1
ATOM 1552 N N . PHE A 1 194 ? -5.818 21.648 -13.586 1.00 70.25 194 PHE A N 1
ATOM 1553 C CA . PHE A 1 194 ? -6.600 22.082 -14.753 1.00 70.25 194 PHE A CA 1
ATOM 1554 C C . PHE A 1 194 ? -7.955 21.374 -14.883 1.00 70.25 194 PHE A C 1
ATOM 1556 O O . PHE A 1 194 ? -8.868 21.909 -15.502 1.00 70.25 194 PHE A O 1
ATOM 1563 N N . ASN A 1 195 ? -8.097 20.187 -14.295 1.00 70.06 195 ASN A N 1
ATOM 1564 C CA . ASN A 1 195 ? -9.310 19.373 -14.305 1.00 70.06 195 ASN A CA 1
ATOM 1565 C C . ASN A 1 195 ? -9.543 18.790 -12.896 1.00 70.06 195 ASN A C 1
ATOM 1567 O O . ASN A 1 195 ? -9.327 17.595 -12.672 1.00 70.06 195 ASN A O 1
ATOM 1571 N N . PRO A 1 196 ? -9.996 19.609 -11.927 1.00 60.03 196 PRO A N 1
ATOM 1572 C CA . PRO A 1 196 ? -10.111 19.220 -10.516 1.00 60.03 196 PRO A CA 1
ATOM 1573 C C . PRO A 1 196 ? -11.138 18.110 -10.253 1.00 60.03 196 PRO A C 1
ATOM 1575 O O . PRO A 1 196 ? -11.070 17.434 -9.230 1.00 60.03 196 PRO A O 1
ATOM 1578 N N . LEU A 1 197 ? -12.068 17.885 -11.185 1.00 63.62 197 LEU A N 1
ATOM 1579 C CA . LEU A 1 197 ? -13.021 16.769 -11.147 1.00 63.62 197 LEU A CA 1
ATOM 1580 C C . LEU A 1 197 ? -12.450 15.469 -11.746 1.00 63.62 197 LEU A C 1
ATOM 1582 O O . LEU A 1 197 ? -13.141 14.454 -11.804 1.00 63.62 197 LEU A O 1
ATOM 1586 N N . GLY A 1 198 ? -11.183 15.489 -12.164 1.00 60.66 198 GLY A N 1
ATOM 1587 C CA . GLY A 1 198 ? -10.512 14.394 -12.847 1.00 60.66 198 GLY A CA 1
ATOM 1588 C C . GLY A 1 198 ? -10.823 14.348 -14.343 1.00 60.66 198 GLY A C 1
ATOM 1589 O O . GLY A 1 198 ? -11.770 14.946 -14.841 1.00 60.66 198 GLY A O 1
ATOM 1590 N N . VAL A 1 199 ? -9.995 13.607 -15.076 1.00 64.44 199 VAL A N 1
ATOM 1591 C CA . VAL A 1 199 ? -10.117 13.394 -16.535 1.00 64.44 199 VAL A CA 1
ATOM 1592 C C . VAL A 1 199 ? -10.493 11.947 -16.884 1.00 64.44 199 VAL A C 1
ATOM 1594 O O . VAL A 1 199 ? -10.360 11.502 -18.027 1.00 64.44 199 VAL A O 1
ATOM 1597 N N . GLY A 1 200 ? -10.940 11.193 -15.874 1.00 64.38 200 GLY A N 1
ATOM 1598 C CA . GLY A 1 200 ? -11.268 9.773 -15.975 1.00 64.38 200 GLY A CA 1
ATOM 1599 C C . GLY A 1 200 ? -10.115 8.916 -16.512 1.00 64.38 200 GLY A C 1
ATOM 1600 O O . GLY A 1 200 ? -8.944 9.289 -16.456 1.00 64.38 200 GLY A O 1
ATOM 1601 N N . PHE A 1 201 ? -10.463 7.760 -17.078 1.00 59.78 201 PHE A N 1
ATOM 1602 C CA . PHE A 1 201 ? -9.510 6.815 -17.677 1.00 59.78 201 PHE A CA 1
ATOM 1603 C C . PHE A 1 201 ? -8.917 7.289 -19.012 1.00 59.78 201 PHE A C 1
ATOM 1605 O O . PHE A 1 201 ? -8.025 6.638 -19.548 1.00 59.78 201 PHE A O 1
ATOM 1612 N N . PHE A 1 202 ? -9.405 8.408 -19.554 1.00 68.94 202 PHE A N 1
ATOM 1613 C CA . PHE A 1 202 ? -9.103 8.871 -20.908 1.00 68.94 202 PHE A CA 1
ATOM 1614 C C . PHE A 1 202 ? -8.043 9.976 -20.945 1.00 68.94 202 PHE A C 1
ATOM 1616 O O . PHE A 1 202 ? -7.280 10.046 -21.902 1.00 68.94 202 PHE A O 1
ATOM 1623 N N . GLY A 1 203 ? -7.948 10.831 -19.920 1.00 61.47 203 GLY A N 1
ATOM 1624 C CA . GLY A 1 203 ? -7.046 11.989 -19.984 1.00 61.47 203 GLY A CA 1
ATOM 1625 C C . GLY A 1 203 ? -5.573 11.715 -19.678 1.00 61.47 203 GLY A C 1
ATOM 1626 O O . GLY A 1 203 ? -4.731 12.517 -20.064 1.00 61.47 203 GLY A O 1
ATOM 1627 N N . TYR A 1 204 ? -5.240 10.589 -19.040 1.00 60.41 204 TYR A N 1
ATOM 1628 C CA . TYR A 1 204 ? -3.842 10.190 -18.800 1.00 60.41 204 TYR A CA 1
ATOM 1629 C C . TYR A 1 204 ? -3.208 9.471 -19.998 1.00 60.41 204 TYR A C 1
ATOM 1631 O O . TYR A 1 204 ? -1.987 9.408 -20.117 1.00 60.41 204 TYR A O 1
ATOM 1639 N N . LEU A 1 205 ? -4.041 8.932 -20.890 1.00 64.69 205 LEU A N 1
ATOM 1640 C CA . LEU A 1 205 ? -3.627 8.119 -22.030 1.00 64.69 205 LEU A CA 1
ATOM 1641 C C . LEU A 1 205 ? -2.700 8.865 -23.003 1.00 64.69 205 LEU A C 1
ATOM 1643 O O . LEU A 1 205 ? -1.625 8.340 -23.282 1.00 64.69 205 LEU A O 1
ATOM 1647 N N . PRO A 1 206 ? -3.032 10.080 -23.477 1.00 62.59 206 PRO A N 1
ATOM 1648 C CA . PRO A 1 206 ? -2.163 10.807 -24.402 1.00 62.59 206 PRO A CA 1
ATOM 1649 C C . PRO A 1 206 ? -0.775 11.057 -23.811 1.00 62.59 206 PRO A C 1
ATOM 1651 O O . PRO A 1 206 ? 0.227 10.791 -24.454 1.00 62.59 206 PRO A O 1
ATOM 1654 N N . SER A 1 207 ? -0.705 11.459 -22.539 1.00 59.50 207 SER A N 1
ATOM 1655 C CA . SER A 1 207 ? 0.559 11.800 -21.877 1.00 59.50 207 SER A CA 1
ATOM 1656 C C . SER A 1 207 ? 1.477 10.602 -21.620 1.00 59.50 207 SER A C 1
ATOM 1658 O O . SER A 1 207 ? 2.687 10.775 -21.534 1.00 59.50 207 SER A O 1
ATOM 1660 N N . ILE A 1 208 ? 0.916 9.398 -21.471 1.00 60.50 208 ILE A N 1
ATOM 1661 C CA . ILE A 1 208 ? 1.687 8.158 -21.292 1.00 60.50 208 ILE A CA 1
ATOM 1662 C C . ILE A 1 208 ? 2.193 7.638 -22.645 1.00 60.50 208 ILE A C 1
ATOM 1664 O O . ILE A 1 208 ? 3.322 7.158 -22.739 1.00 60.50 208 ILE A O 1
ATOM 1668 N N . TYR A 1 209 ? 1.369 7.734 -23.691 1.00 59.09 209 TYR A N 1
ATOM 1669 C CA . TYR A 1 209 ? 1.716 7.211 -25.012 1.00 59.09 209 TYR A CA 1
ATOM 1670 C C . TYR A 1 209 ? 2.591 8.170 -25.830 1.00 59.09 209 TYR A C 1
ATOM 1672 O O . TYR A 1 209 ? 3.501 7.689 -26.493 1.00 59.09 209 TYR A O 1
ATOM 1680 N N . ASP A 1 210 ? 2.435 9.492 -25.691 1.00 52.62 210 ASP A N 1
ATOM 1681 C CA . ASP A 1 210 ? 3.348 10.474 -26.307 1.00 52.62 210 ASP A CA 1
ATOM 1682 C C . ASP A 1 210 ? 4.797 10.301 -25.810 1.00 52.62 210 ASP A C 1
ATOM 1684 O O . ASP A 1 210 ? 5.743 10.553 -26.549 1.00 52.62 210 ASP A O 1
ATOM 1688 N N . PHE A 1 211 ? 4.984 9.824 -24.573 1.00 42.88 211 PHE A N 1
ATOM 1689 C CA . PHE A 1 211 ? 6.301 9.557 -23.979 1.00 42.88 211 PHE A CA 1
ATOM 1690 C C . PHE A 1 211 ? 6.945 8.236 -24.435 1.00 42.88 211 PHE A C 1
ATOM 1692 O O . PHE A 1 211 ? 8.127 8.030 -24.186 1.00 42.88 211 PHE A O 1
ATOM 1699 N N . THR A 1 212 ? 6.180 7.321 -25.039 1.00 41.62 212 THR A N 1
ATOM 1700 C CA . THR A 1 212 ? 6.666 5.990 -25.470 1.00 41.62 212 THR A CA 1
ATOM 1701 C C . THR A 1 212 ? 6.810 5.860 -26.985 1.00 41.62 212 THR A C 1
ATOM 1703 O O . THR A 1 212 ? 7.342 4.861 -27.459 1.00 41.62 212 THR A O 1
ATOM 1706 N N . SER A 1 213 ? 6.360 6.862 -27.742 1.00 34.25 213 SER A N 1
ATOM 1707 C CA . SER A 1 213 ? 6.541 6.980 -29.193 1.00 34.25 213 SER A CA 1
ATOM 1708 C C . SER A 1 213 ? 7.723 7.872 -29.607 1.00 34.25 213 SER A C 1
ATOM 1710 O O . SER A 1 213 ? 7.802 8.248 -30.776 1.00 34.25 213 SER A O 1
ATOM 1712 N N . GLY A 1 214 ? 8.594 8.238 -28.659 1.00 35.88 214 GLY A N 1
ATOM 1713 C CA . GLY A 1 214 ? 9.875 8.909 -28.905 1.00 35.88 214 GLY A CA 1
ATOM 1714 C C . GLY A 1 214 ? 11.015 7.913 -29.038 1.00 35.88 214 GLY A C 1
ATOM 1715 O O . GLY A 1 214 ? 11.047 6.972 -28.213 1.00 35.88 214 GLY A O 1
#

pLDDT: mean 72.81, std 11.25, range [34.25, 89.81]